Protein AF-A0A2V9BI63-F1 (afdb_monomer)

Foldseek 3Di:
DVVVQVVVLVVLCPPQVQLRDHPVCVPPFSLVPDQDCSLFDPPQLLQVQVVCVVVVHQAEEEAHDDADDSCVRRVRYDHHALQDDDLVLAQGKYKHASNCCVAAFVNVLQVVADWDQTSSRRMIIGGHHNDQDDAPDNRHHHDPVPTHHVVRDPDNVNVVSHCCNVVVVCVVVVVVVVVVVVVVVVVVVPDDDDDDDDD

Nearest PDB structures (foldse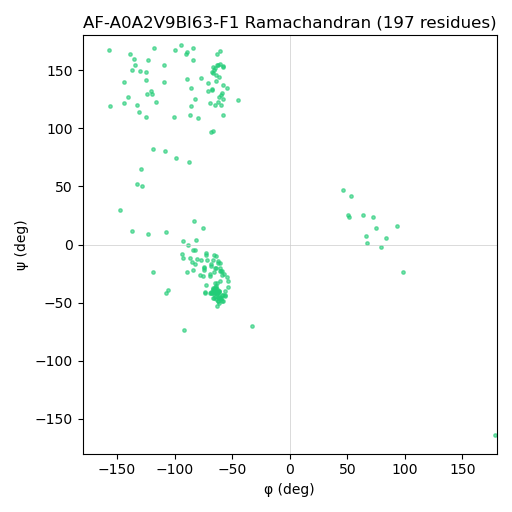ek):
  1kj8-assembly1_B  TM=4.307E-01  e=1.407E+00  Escherichia coli
  1kj8-assembly1_A  TM=4.259E-01  e=1.721E+00  Escherichia coli
  1kji-assembly1_B  TM=4.299E-01  e=1.609E+00  Escherichia coli

pLDDT: mean 86.19, std 13.15, range [43.53, 98.12]

Sequence (199 aa):
MLTLSCLFTAVRAYPYYFPYINAFSLGHPAYALVNDSNLDWNQSLPEVKRFADQHGLQRIGLDEYGFNDPTVIVPQSELWDCQRPTAADEGQWAVVSANMILDGHNCVWLMQYSHQPLAGGSMYAVHLPGHIPPAGSLGGPPLPSAFREFAGAPFDIRVFFLDLIRHPEKLPQAIEEMQAKFSSSNKAQSHPPSPSNSK

Solvent-accessible surface area (backbone atoms only — not comparable to full-atom values): 11245 Å² total; per-residue (Å²): 112,70,66,58,54,51,48,52,49,55,58,72,28,56,93,32,59,67,36,58,70,64,87,85,50,78,82,58,58,54,50,82,78,50,75,55,68,59,37,34,67,66,78,45,42,66,46,52,31,50,51,35,61,77,69,68,50,78,62,32,36,32,30,69,55,61,58,69,70,60,44,83,67,21,72,39,47,38,89,39,53,67,53,67,75,54,84,88,46,40,56,33,51,33,33,36,21,25,37,25,29,70,55,24,34,39,32,53,49,56,72,80,43,65,64,45,72,32,52,67,42,16,28,35,43,31,55,40,49,80,67,73,44,59,62,66,41,89,73,14,31,45,39,82,94,59,60,44,22,58,96,70,41,100,52,64,60,41,61,56,39,35,49,38,70,77,38,59,86,50,46,67,60,53,52,50,54,51,53,52,51,57,54,50,53,56,54,62,72,70,57,76,81,76,83,80,82,80,128

Mean predicted aligned error: 8.42 Å

Secondary structure (DSSP, 8-state):
-HHHHHHHHHHHH-S--TT---GGGTT--GGGT--STTS-SSTTHHHHHHHHHHTT-S-EEEE-SSSS-GGGT-TTEEE--TTS--GGGTT-EEEEEHHIIIIIS-GGGGGGS-EEEEGGGTEEEEE--SSPPPTTSTTSPPPGGG---GGG-SS-HHHHHHHHHH-GGGHHHHHHHHHHHHHHHHHHHTSPPPP----

Structure (mmCIF, N/CA/C/O backbone):
data_AF-A0A2V9BI63-F1
#
_entry.id   AF-A0A2V9BI63-F1
#
loop_
_atom_site.group_PDB
_atom_site.id
_atom_site.type_symbol
_atom_site.label_atom_id
_atom_site.label_alt_id
_atom_site.label_comp_id
_atom_site.label_asym_id
_atom_site.label_entity_id
_atom_site.label_seq_id
_atom_site.pdbx_PDB_ins_code
_atom_site.Cartn_x
_atom_site.Cartn_y
_atom_site.Cartn_z
_atom_site.occupancy
_atom_site.B_iso_or_equiv
_atom_site.auth_seq_id
_atom_site.auth_comp_id
_atom_site.auth_asym_id
_atom_site.auth_atom_id
_atom_site.pdbx_PDB_model_num
ATOM 1 N N . MET A 1 1 ? 29.354 -24.138 -10.035 1.00 62.47 1 MET A N 1
ATOM 2 C CA . MET A 1 1 ? 28.472 -23.819 -8.887 1.00 62.47 1 MET A CA 1
ATOM 3 C C . MET A 1 1 ? 27.951 -22.387 -8.941 1.00 62.47 1 MET A C 1
ATOM 5 O O . MET A 1 1 ? 26.747 -22.231 -8.830 1.00 62.47 1 MET A O 1
ATOM 9 N N . LEU A 1 2 ? 28.792 -21.377 -9.209 1.00 72.12 2 LEU A N 1
ATOM 10 C CA . LEU A 1 2 ? 28.355 -19.972 -9.301 1.00 72.12 2 LEU A CA 1
ATOM 11 C C . LEU A 1 2 ? 27.323 -19.705 -10.420 1.00 72.12 2 LEU A C 1
ATOM 13 O O . LEU A 1 2 ? 26.341 -19.002 -10.219 1.00 72.12 2 LEU A O 1
ATOM 17 N N . THR A 1 3 ? 27.498 -20.324 -11.590 1.00 74.25 3 THR A N 1
ATOM 18 C CA . THR A 1 3 ? 26.566 -20.191 -12.724 1.00 74.25 3 THR A CA 1
ATOM 19 C C . THR A 1 3 ? 25.181 -20.764 -12.420 1.00 74.25 3 THR A C 1
ATOM 21 O O . THR A 1 3 ? 24.180 -20.127 -12.733 1.00 74.25 3 THR A O 1
ATOM 24 N N . LEU A 1 4 ? 25.110 -21.922 -11.751 1.00 77.00 4 LEU A N 1
ATOM 25 C CA . LEU A 1 4 ? 23.840 -22.507 -11.312 1.00 77.00 4 LEU A CA 1
ATOM 26 C C . LEU A 1 4 ? 23.155 -21.650 -10.243 1.00 77.00 4 LEU A C 1
ATOM 28 O O . LEU A 1 4 ? 21.945 -21.467 -10.321 1.00 77.00 4 LEU A O 1
ATOM 32 N N . SER A 1 5 ? 23.897 -21.093 -9.281 1.00 73.44 5 SER A N 1
ATOM 33 C CA . SER A 1 5 ? 23.308 -20.201 -8.275 1.00 73.44 5 SER A CA 1
ATOM 34 C C . SER A 1 5 ? 22.793 -18.899 -8.887 1.00 73.44 5 SER A C 1
ATOM 36 O O . SER A 1 5 ? 21.715 -18.445 -8.513 1.00 73.44 5 SER A O 1
ATOM 38 N N . CYS A 1 6 ? 23.505 -18.322 -9.861 1.00 76.19 6 CYS A N 1
ATOM 39 C CA . CYS A 1 6 ? 23.038 -17.135 -10.579 1.00 76.19 6 CYS A CA 1
ATOM 40 C C . CYS A 1 6 ? 21.786 -17.439 -11.410 1.00 76.19 6 CYS A C 1
ATOM 42 O O . CYS A 1 6 ? 20.834 -16.665 -11.376 1.00 76.19 6 CYS A O 1
ATOM 44 N N . LEU A 1 7 ? 21.752 -18.583 -12.101 1.00 81.12 7 LEU A N 1
ATOM 45 C CA . LEU A 1 7 ? 20.594 -18.985 -12.898 1.00 81.12 7 LEU A CA 1
ATOM 46 C C . LEU A 1 7 ? 19.369 -19.255 -12.016 1.00 81.12 7 LEU A C 1
ATOM 48 O O . LEU A 1 7 ? 18.292 -18.743 -12.296 1.00 81.12 7 LEU A O 1
ATOM 52 N N . PHE A 1 8 ? 19.541 -19.999 -10.921 1.00 80.31 8 PHE A N 1
ATOM 53 C CA . PHE A 1 8 ? 18.476 -20.263 -9.951 1.00 80.31 8 PHE A CA 1
ATOM 54 C C . PHE A 1 8 ? 17.882 -18.965 -9.400 1.00 80.31 8 PHE A C 1
ATOM 56 O O . PHE A 1 8 ? 16.669 -18.794 -9.340 1.00 80.31 8 PHE A O 1
ATOM 63 N N . THR A 1 9 ? 18.753 -18.025 -9.058 1.00 75.38 9 THR A N 1
ATOM 64 C CA . THR A 1 9 ? 18.376 -16.703 -8.572 1.00 75.38 9 THR A CA 1
ATOM 65 C C . THR A 1 9 ? 17.590 -15.907 -9.615 1.00 75.38 9 THR A C 1
ATOM 67 O O . THR A 1 9 ? 16.522 -15.382 -9.309 1.00 75.38 9 THR A O 1
ATOM 70 N N . ALA A 1 10 ? 18.080 -15.855 -10.856 1.00 76.75 10 ALA A N 1
ATOM 71 C CA . ALA A 1 10 ? 17.425 -15.132 -11.941 1.00 76.75 10 ALA A CA 1
ATOM 72 C C . ALA A 1 10 ? 16.052 -15.723 -12.290 1.00 76.75 10 ALA A C 1
ATOM 74 O O . ALA A 1 10 ? 15.123 -14.972 -12.574 1.00 76.75 10 ALA A O 1
ATOM 75 N N . VAL A 1 11 ? 15.915 -17.052 -12.238 1.00 81.12 11 VAL A N 1
ATOM 76 C CA . VAL A 1 11 ? 14.634 -17.747 -12.432 1.00 81.12 11 VAL A CA 1
ATOM 77 C C . VAL A 1 11 ? 13.680 -17.459 -11.274 1.00 81.12 11 VAL A C 1
ATOM 79 O O . VAL A 1 11 ? 12.507 -17.200 -11.507 1.00 81.12 11 VAL A O 1
ATOM 82 N N . ARG A 1 12 ? 14.169 -17.454 -10.029 1.00 77.75 12 ARG A N 1
ATOM 83 C CA . ARG A 1 12 ? 13.338 -17.196 -8.843 1.00 77.75 12 ARG A CA 1
ATOM 84 C C . ARG A 1 12 ? 12.858 -15.744 -8.749 1.00 77.75 12 ARG A C 1
ATOM 86 O O . ARG A 1 12 ? 11.821 -15.496 -8.146 1.00 77.75 12 ARG A O 1
ATOM 93 N N . ALA A 1 13 ? 13.613 -14.808 -9.317 1.00 78.00 13 ALA A N 1
ATOM 94 C CA . ALA A 1 13 ? 13.239 -13.400 -9.409 1.00 78.00 13 ALA A CA 1
ATOM 95 C C . ALA A 1 13 ? 12.354 -13.091 -10.628 1.00 78.00 13 ALA A C 1
ATOM 97 O O . ALA A 1 13 ? 11.744 -12.033 -10.678 1.00 78.00 13 ALA A O 1
ATOM 98 N N . TYR A 1 14 ? 12.263 -13.990 -11.613 1.00 76.94 14 TYR A N 1
ATOM 99 C CA . TYR A 1 14 ? 11.402 -13.789 -12.773 1.00 76.94 14 TYR A CA 1
ATOM 100 C C . TYR A 1 14 ? 9.915 -13.913 -12.385 1.00 76.94 14 TYR A C 1
ATOM 102 O O . TYR A 1 14 ? 9.558 -14.843 -11.660 1.00 76.94 14 TYR A O 1
ATOM 110 N N . PRO A 1 15 ? 9.015 -13.056 -12.901 1.00 82.56 15 PRO A N 1
ATOM 111 C CA . PRO A 1 15 ? 9.263 -11.875 -13.739 1.00 82.56 15 PRO A CA 1
ATOM 112 C C . PRO A 1 15 ? 9.516 -10.575 -12.942 1.00 82.56 15 PRO A C 1
ATOM 114 O O . PRO A 1 15 ? 9.737 -9.526 -13.542 1.00 82.56 15 PRO A O 1
ATOM 117 N N . TYR A 1 16 ? 9.485 -10.621 -11.609 1.00 81.62 16 TYR A N 1
ATOM 118 C CA . TYR A 1 16 ? 9.527 -9.456 -10.718 1.00 81.62 16 TYR A CA 1
ATOM 119 C C . TYR A 1 16 ? 10.932 -9.187 -10.160 1.00 81.62 16 TYR A C 1
ATOM 121 O O . TYR A 1 16 ? 11.225 -9.432 -8.990 1.00 81.62 16 TYR A O 1
ATOM 129 N N . TYR A 1 17 ? 11.809 -8.651 -11.008 1.00 77.19 17 TYR A N 1
ATOM 130 C CA . TYR A 1 17 ? 13.187 -8.322 -10.622 1.00 77.19 17 TYR A CA 1
ATOM 131 C C . TYR A 1 17 ? 13.311 -7.071 -9.748 1.00 77.19 17 TYR A C 1
ATOM 133 O O . TYR A 1 17 ? 14.341 -6.892 -9.109 1.00 77.19 17 TYR A O 1
ATOM 141 N N . PHE A 1 18 ? 12.296 -6.204 -9.734 1.00 74.12 18 PHE A N 1
ATOM 142 C CA . PHE A 1 18 ? 12.356 -4.913 -9.048 1.00 74.12 18 PHE A CA 1
ATOM 143 C C . PHE A 1 18 ? 12.524 -5.059 -7.520 1.00 74.12 18 PHE A C 1
ATOM 145 O O . PHE A 1 18 ? 13.539 -4.590 -7.009 1.00 74.12 18 PHE A O 1
ATOM 152 N N . PRO A 1 19 ? 11.683 -5.835 -6.799 1.00 70.94 19 PRO A N 1
ATOM 153 C CA . PRO A 1 19 ? 11.875 -6.083 -5.367 1.00 70.94 19 PRO A CA 1
ATOM 154 C C . PRO A 1 19 ? 12.879 -7.214 -5.072 1.00 70.94 19 PRO A C 1
ATOM 156 O O . PRO A 1 19 ? 12.821 -7.838 -4.010 1.00 70.94 19 PRO A O 1
ATOM 159 N N . TYR A 1 20 ? 13.765 -7.569 -6.010 1.00 75.44 20 TYR A N 1
ATOM 160 C CA . TYR A 1 20 ? 14.652 -8.714 -5.824 1.00 75.44 20 TYR A CA 1
ATOM 161 C C . TYR A 1 20 ? 15.630 -8.481 -4.666 1.00 75.44 20 TYR A C 1
ATOM 163 O O . TYR A 1 20 ? 16.489 -7.601 -4.708 1.00 75.44 20 TYR A O 1
ATOM 171 N N . ILE A 1 21 ? 15.558 -9.361 -3.667 1.00 73.44 21 ILE A N 1
ATOM 172 C CA . ILE A 1 21 ? 16.555 -9.469 -2.606 1.00 73.44 21 ILE A CA 1
ATOM 173 C C . ILE A 1 21 ? 17.332 -10.765 -2.787 1.00 73.44 21 ILE A C 1
ATOM 175 O O . ILE A 1 21 ? 16.785 -11.814 -3.137 1.00 73.44 21 ILE A O 1
ATOM 179 N N . ASN A 1 22 ? 18.639 -10.685 -2.553 1.00 72.31 22 ASN A N 1
ATOM 180 C CA . ASN A 1 22 ? 19.541 -11.799 -2.774 1.00 72.31 22 ASN A CA 1
ATOM 181 C C . ASN A 1 22 ? 19.218 -13.047 -1.932 1.00 72.31 22 ASN A C 1
ATOM 183 O O . ASN A 1 22 ? 18.450 -13.016 -0.970 1.00 72.31 22 ASN A O 1
ATOM 187 N N . ALA A 1 23 ? 19.837 -14.173 -2.296 1.00 68.56 23 ALA A N 1
ATOM 188 C CA . ALA A 1 23 ? 19.636 -15.459 -1.628 1.00 68.56 23 ALA A CA 1
ATOM 189 C C . ALA A 1 23 ? 20.022 -15.467 -0.130 1.00 68.56 23 ALA A C 1
ATOM 191 O O . ALA A 1 23 ? 19.589 -16.358 0.597 1.00 68.56 23 ALA A O 1
ATOM 192 N N . PHE A 1 24 ? 20.784 -14.475 0.348 1.00 70.06 24 PHE A N 1
ATOM 193 C CA . PHE A 1 24 ? 21.097 -14.291 1.770 1.00 70.06 24 PHE A CA 1
ATOM 194 C C . PHE A 1 24 ? 19.979 -13.587 2.553 1.00 70.06 24 PHE A C 1
ATOM 196 O O . PHE A 1 24 ? 20.122 -13.381 3.752 1.00 70.06 24 PHE A O 1
ATOM 203 N N . SER A 1 25 ? 18.841 -13.286 1.919 1.00 70.38 25 SER A N 1
ATOM 204 C CA . SER A 1 25 ? 17.605 -12.881 2.606 1.00 70.38 25 SER A CA 1
ATOM 205 C C . SER A 1 25 ? 17.044 -13.954 3.542 1.00 70.38 25 SER A C 1
ATOM 207 O O . SER A 1 25 ? 16.162 -13.648 4.336 1.00 70.38 25 SER A O 1
ATOM 209 N N . LEU A 1 26 ? 17.508 -15.210 3.443 1.00 75.88 26 LEU A N 1
ATOM 210 C CA . LEU A 1 26 ? 17.079 -16.348 4.275 1.00 75.88 26 LEU A CA 1
ATOM 211 C C . LEU A 1 26 ? 15.549 -16.546 4.338 1.00 75.88 26 LEU A C 1
ATOM 213 O O . LEU A 1 26 ? 15.036 -17.164 5.265 1.00 75.88 26 LEU A O 1
ATOM 217 N N . GLY A 1 27 ? 14.817 -16.058 3.330 1.00 74.88 27 GLY A N 1
ATOM 218 C CA . GLY A 1 27 ? 13.357 -16.150 3.265 1.00 74.88 27 GLY A CA 1
ATOM 219 C C . GLY A 1 27 ? 12.603 -15.066 4.039 1.00 74.88 27 GLY A C 1
ATOM 220 O O . GLY A 1 27 ? 11.377 -15.126 4.086 1.00 74.88 27 GLY A O 1
ATOM 221 N N . HIS A 1 28 ? 13.291 -14.075 4.612 1.00 81.75 28 HIS A N 1
ATOM 222 C CA . HIS A 1 28 ? 12.629 -12.910 5.190 1.00 81.75 28 HIS A CA 1
ATOM 223 C C . HIS A 1 28 ? 11.901 -12.102 4.105 1.00 81.75 28 HIS A C 1
ATOM 225 O O . HIS A 1 28 ? 12.424 -11.956 2.994 1.00 81.75 28 HIS A O 1
ATOM 231 N N . PRO A 1 29 ? 10.705 -11.570 4.407 1.00 82.44 29 PRO A N 1
ATOM 232 C CA . PRO A 1 29 ? 9.978 -10.743 3.461 1.00 82.44 29 PRO A CA 1
ATOM 233 C C . PRO A 1 29 ? 10.734 -9.441 3.192 1.00 82.44 29 PRO A C 1
ATOM 235 O O . PRO A 1 29 ? 11.442 -8.920 4.056 1.00 82.44 29 PRO A O 1
ATOM 238 N N . ALA A 1 30 ? 10.565 -8.907 1.984 1.00 82.75 30 ALA A N 1
ATOM 239 C CA . ALA A 1 30 ? 11.395 -7.819 1.486 1.00 82.75 30 ALA A CA 1
ATOM 240 C C . ALA A 1 30 ? 11.299 -6.542 2.336 1.00 82.75 30 ALA A C 1
ATOM 242 O O . ALA A 1 30 ? 12.326 -5.956 2.682 1.00 82.75 30 ALA A O 1
ATOM 243 N N . TYR A 1 31 ? 10.083 -6.208 2.782 1.00 83.38 31 TYR A N 1
ATOM 244 C CA . TYR A 1 31 ? 9.810 -5.072 3.667 1.00 83.38 31 TYR A CA 1
ATOM 245 C C . TYR A 1 31 ? 10.533 -5.155 5.021 1.00 83.38 31 TYR A C 1
ATOM 247 O O . TYR A 1 31 ? 10.699 -4.138 5.681 1.00 83.38 31 TYR A O 1
ATOM 255 N N . ALA A 1 32 ? 10.936 -6.349 5.475 1.00 82.44 32 ALA A N 1
ATOM 256 C CA . ALA A 1 32 ? 11.638 -6.526 6.749 1.00 82.44 32 ALA A CA 1
ATOM 257 C C . ALA A 1 32 ? 13.159 -6.345 6.621 1.00 82.44 32 ALA A C 1
ATOM 259 O O . ALA A 1 32 ? 13.853 -6.281 7.635 1.00 82.44 32 ALA A O 1
ATOM 260 N N . LEU A 1 33 ? 13.682 -6.303 5.392 1.00 81.12 33 LEU A N 1
ATOM 261 C CA . LEU A 1 33 ? 15.115 -6.222 5.110 1.00 81.12 33 LEU A CA 1
ATOM 262 C C . LEU A 1 33 ? 15.525 -4.844 4.597 1.00 81.12 33 LEU A C 1
ATOM 264 O O . LEU A 1 33 ? 16.572 -4.330 4.982 1.00 81.12 33 LEU A O 1
ATOM 268 N N . VAL A 1 34 ? 14.711 -4.262 3.722 1.00 78.88 34 VAL A N 1
ATOM 269 C CA . VAL A 1 34 ? 14.933 -2.944 3.127 1.00 78.88 34 VAL A CA 1
ATOM 270 C C . VAL A 1 34 ? 13.611 -2.190 3.083 1.00 78.88 34 VAL A C 1
ATOM 272 O O . VAL A 1 34 ? 12.549 -2.771 3.285 1.00 78.88 34 VAL A O 1
ATOM 275 N N . ASN A 1 35 ? 13.678 -0.880 2.879 1.00 71.38 35 ASN A N 1
ATOM 276 C CA . ASN A 1 35 ? 12.501 -0.017 2.880 1.00 71.38 35 ASN A CA 1
ATOM 277 C C . ASN A 1 35 ? 12.658 1.164 1.915 1.00 71.38 35 ASN A C 1
ATOM 279 O O . ASN A 1 35 ? 12.169 2.262 2.156 1.00 71.38 35 ASN A O 1
ATOM 283 N N . ASP A 1 36 ? 13.424 0.949 0.848 1.00 72.38 36 ASP A N 1
ATOM 284 C CA . ASP A 1 36 ? 13.698 1.957 -0.169 1.00 72.38 36 ASP A CA 1
ATOM 285 C C . ASP A 1 36 ? 12.732 1.843 -1.355 1.00 72.38 36 ASP A C 1
ATOM 287 O O . ASP A 1 36 ? 11.957 0.892 -1.463 1.00 72.38 36 ASP A O 1
ATOM 291 N N . SER A 1 37 ? 12.780 2.821 -2.256 1.00 63.12 37 SER A N 1
ATOM 292 C CA . SER A 1 37 ? 11.879 2.906 -3.408 1.00 63.12 37 SER A CA 1
ATOM 293 C C . SER A 1 37 ? 12.015 1.758 -4.417 1.00 63.12 37 SER A C 1
ATOM 295 O O . SER A 1 37 ? 11.187 1.661 -5.315 1.00 63.12 37 SER A O 1
ATOM 297 N N . ASN A 1 38 ? 13.029 0.889 -4.321 1.00 69.56 38 ASN A N 1
ATOM 298 C CA . ASN A 1 38 ? 13.127 -0.292 -5.186 1.00 69.56 38 ASN A CA 1
ATOM 299 C C . ASN A 1 38 ? 12.182 -1.419 -4.750 1.00 69.56 38 ASN A C 1
ATOM 301 O O . ASN A 1 38 ? 11.981 -2.370 -5.503 1.00 69.56 38 ASN A O 1
ATOM 305 N N . LEU A 1 39 ? 11.610 -1.347 -3.545 1.00 75.38 39 LEU A N 1
ATOM 306 C CA . LEU A 1 39 ? 10.625 -2.333 -3.112 1.00 75.38 39 LEU A CA 1
ATOM 307 C C . LEU A 1 39 ? 9.285 -2.157 -3.806 1.00 75.38 39 LEU A C 1
ATOM 309 O O . LEU A 1 39 ? 8.687 -3.154 -4.202 1.00 75.38 39 LEU A O 1
ATOM 313 N N . ASP A 1 40 ? 8.829 -0.922 -3.972 1.00 72.56 40 ASP A N 1
ATOM 314 C CA . ASP A 1 40 ? 7.611 -0.626 -4.702 1.00 72.56 40 ASP A CA 1
ATOM 315 C C . ASP A 1 40 ? 7.633 0.809 -5.230 1.00 72.56 40 ASP A C 1
ATOM 317 O O . ASP A 1 40 ? 7.709 1.769 -4.468 1.00 72.56 40 ASP A O 1
ATOM 321 N N . TRP A 1 41 ? 7.571 0.941 -6.554 1.00 67.38 41 TRP A N 1
ATOM 322 C CA . TRP A 1 41 ? 7.389 2.220 -7.238 1.00 67.38 41 TRP A CA 1
ATOM 323 C C . TRP A 1 41 ? 6.309 2.078 -8.310 1.00 67.38 41 TRP A C 1
ATOM 325 O O . TRP A 1 41 ? 6.528 2.351 -9.491 1.00 67.38 41 TRP A O 1
ATOM 335 N N . ASN A 1 42 ? 5.148 1.560 -7.905 1.00 64.50 42 ASN A N 1
ATOM 336 C CA . ASN A 1 42 ? 3.912 1.493 -8.696 1.00 64.50 42 ASN A CA 1
ATOM 337 C C . ASN A 1 42 ? 3.972 0.560 -9.919 1.00 64.50 42 ASN A C 1
ATOM 339 O O . ASN A 1 42 ? 2.984 0.377 -10.634 1.00 64.50 42 ASN A O 1
ATOM 343 N N . GLN A 1 43 ? 5.105 -0.111 -10.146 1.00 71.38 43 GLN A N 1
ATOM 344 C CA . GLN A 1 43 ? 5.259 -1.109 -11.211 1.00 71.38 43 GLN A CA 1
ATOM 345 C C . GLN A 1 43 ? 4.400 -2.358 -10.981 1.00 71.38 43 GLN A C 1
ATOM 347 O O . GLN A 1 43 ? 4.202 -3.158 -11.896 1.00 71.38 43 GLN A O 1
ATOM 352 N N . SER A 1 44 ? 3.867 -2.507 -9.773 1.00 86.00 44 SER A N 1
ATOM 353 C CA . SER A 1 44 ? 3.127 -3.681 -9.329 1.00 86.00 44 SER A CA 1
ATOM 354 C C . SER A 1 44 ? 1.614 -3.562 -9.509 1.00 86.00 44 SER A C 1
ATOM 356 O O . SER A 1 44 ? 0.911 -4.568 -9.401 1.00 86.00 44 SER A O 1
ATOM 358 N N . LEU A 1 45 ? 1.100 -2.383 -9.886 1.00 92.81 45 LEU A N 1
ATOM 359 C CA . LEU A 1 45 ? -0.328 -2.164 -10.145 1.00 92.81 45 LEU A CA 1
ATOM 360 C C . LEU A 1 45 ? -0.957 -3.140 -11.163 1.00 92.81 45 LEU A C 1
ATOM 362 O O . LEU A 1 45 ? -2.089 -3.570 -10.937 1.00 92.81 45 LEU A O 1
ATOM 366 N N . PRO A 1 46 ? -0.283 -3.580 -12.246 1.00 94.19 46 PRO A N 1
ATOM 367 C CA . PRO A 1 46 ? -0.843 -4.605 -13.128 1.00 94.19 46 PRO A CA 1
ATOM 368 C C . PRO A 1 46 ? -1.127 -5.945 -12.426 1.00 94.19 46 PRO A C 1
ATOM 370 O O . PRO A 1 46 ? -2.081 -6.636 -12.789 1.00 94.19 46 PRO A O 1
ATOM 373 N N . GLU A 1 47 ? -0.338 -6.316 -11.411 1.00 94.56 47 GLU A N 1
ATOM 374 C CA . GLU A 1 47 ? -0.604 -7.508 -10.592 1.00 94.56 47 GLU A CA 1
ATOM 375 C C . GLU A 1 47 ? -1.784 -7.295 -9.648 1.00 94.56 47 GLU A C 1
ATOM 377 O O . GLU A 1 47 ? -2.579 -8.212 -9.451 1.00 94.56 47 GLU A O 1
ATOM 382 N N . VAL A 1 48 ? -1.956 -6.076 -9.131 1.00 96.44 48 VAL A N 1
ATOM 383 C CA . VAL A 1 48 ? -3.150 -5.693 -8.362 1.00 96.44 48 VAL A CA 1
ATOM 384 C C . VAL A 1 48 ? -4.403 -5.804 -9.222 1.00 96.44 48 VAL A C 1
ATOM 386 O O . VAL A 1 48 ? -5.388 -6.408 -8.800 1.00 96.44 48 VAL A O 1
ATOM 389 N N . LYS A 1 49 ? -4.356 -5.299 -10.461 1.00 97.12 49 LYS A N 1
ATOM 390 C CA . LYS A 1 49 ? -5.460 -5.434 -11.416 1.00 97.12 49 LYS A CA 1
ATOM 391 C C . LYS A 1 49 ? -5.798 -6.904 -11.660 1.00 97.12 49 LYS A C 1
ATOM 393 O O . LYS A 1 49 ? -6.958 -7.296 -11.572 1.00 97.12 49 LYS A O 1
ATOM 398 N N . ARG A 1 50 ? -4.782 -7.729 -11.938 1.00 97.00 50 ARG A N 1
ATOM 399 C CA . ARG A 1 50 ? -4.964 -9.169 -12.163 1.00 97.00 50 ARG A CA 1
ATOM 400 C C . ARG A 1 50 ? -5.588 -9.847 -10.949 1.00 97.00 50 ARG A C 1
ATOM 402 O O . ARG A 1 50 ? -6.501 -10.648 -11.119 1.00 97.00 50 ARG A O 1
ATOM 409 N N . PHE A 1 51 ? -5.118 -9.514 -9.749 1.00 97.50 51 PHE A N 1
ATOM 410 C CA . PHE A 1 51 ? -5.672 -10.024 -8.502 1.00 97.50 51 PHE A CA 1
ATOM 411 C C . PHE A 1 51 ? -7.156 -9.659 -8.363 1.00 97.50 51 PHE A C 1
ATOM 413 O O . PHE A 1 51 ? -7.975 -10.547 -8.118 1.00 97.50 51 PHE A O 1
ATOM 420 N N . ALA A 1 52 ? -7.509 -8.389 -8.581 1.00 97.81 52 ALA A N 1
ATOM 421 C CA . ALA A 1 52 ? -8.887 -7.913 -8.506 1.00 97.81 52 ALA A CA 1
ATOM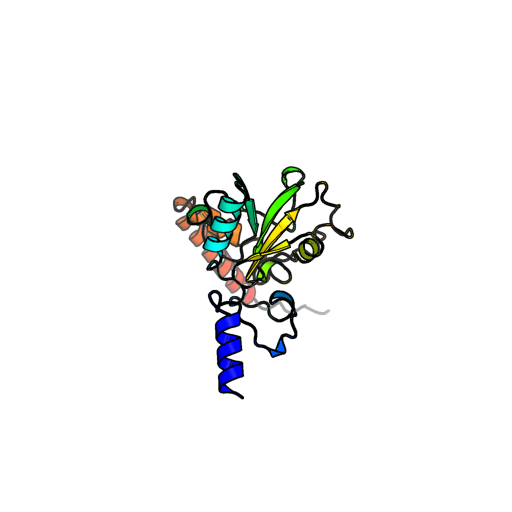 422 C C . ALA A 1 52 ? -9.798 -8.611 -9.528 1.00 97.81 52 ALA A C 1
ATOM 424 O O . ALA A 1 52 ? -10.868 -9.095 -9.160 1.00 97.81 52 ALA A O 1
ATOM 425 N N . ASP A 1 53 ? -9.350 -8.736 -10.780 1.00 98.00 53 ASP A N 1
ATOM 426 C CA . ASP A 1 53 ? -10.097 -9.415 -11.844 1.00 98.00 53 ASP A CA 1
ATOM 427 C C . ASP A 1 53 ? -10.319 -10.906 -11.518 1.00 98.00 53 ASP A C 1
ATOM 429 O O . ASP A 1 53 ? -11.428 -11.419 -11.665 1.00 98.00 53 ASP A O 1
ATOM 433 N N . GLN A 1 54 ? -9.282 -11.607 -11.041 1.00 97.38 54 GLN A N 1
ATOM 434 C CA . GLN A 1 54 ? -9.344 -13.035 -10.699 1.00 97.38 54 GLN A CA 1
ATOM 435 C C . GLN A 1 54 ? -10.289 -13.333 -9.533 1.00 97.38 54 GLN A C 1
ATOM 437 O O . GLN A 1 54 ? -10.917 -14.390 -9.511 1.00 97.38 54 GLN A O 1
ATOM 442 N N . HIS A 1 55 ? -10.401 -12.406 -8.583 1.00 96.69 55 HIS A N 1
ATOM 443 C CA . HIS A 1 55 ? -11.295 -12.525 -7.433 1.00 96.69 55 HIS A CA 1
ATOM 444 C C . HIS A 1 55 ? -12.674 -11.891 -7.684 1.00 96.69 55 HIS A C 1
ATOM 446 O O . HIS A 1 55 ? -13.512 -11.883 -6.785 1.00 96.69 55 HIS A O 1
ATOM 452 N N . GLY A 1 56 ? -12.932 -11.367 -8.891 1.00 97.31 56 GLY A N 1
ATOM 453 C CA . GLY A 1 56 ? -14.205 -10.736 -9.247 1.00 97.31 56 GLY A CA 1
ATOM 454 C C . GLY A 1 56 ? -14.518 -9.471 -8.440 1.00 97.31 56 GLY A C 1
ATOM 455 O O . GLY A 1 56 ? -15.691 -9.134 -8.257 1.00 97.31 56 GLY A O 1
ATOM 456 N N . LEU A 1 57 ? -13.490 -8.783 -7.934 1.00 96.94 57 LEU A N 1
ATOM 457 C CA . LEU A 1 57 ? -13.651 -7.627 -7.058 1.00 96.94 57 LEU A CA 1
ATOM 458 C C . LEU A 1 57 ? -14.190 -6.430 -7.842 1.00 96.94 57 LEU A C 1
ATOM 460 O O . LEU A 1 57 ? -13.669 -6.076 -8.898 1.00 96.94 57 LEU A O 1
ATOM 464 N N . GLN A 1 58 ? -15.221 -5.790 -7.292 1.00 96.06 58 GLN A N 1
ATOM 465 C CA . GLN A 1 58 ? -15.764 -4.530 -7.815 1.00 96.06 58 GLN A CA 1
ATOM 466 C C . GLN A 1 58 ? -15.076 -3.307 -7.202 1.00 96.06 58 GLN A C 1
ATOM 468 O O . GLN A 1 58 ? -15.070 -2.236 -7.799 1.00 96.06 58 GLN A O 1
ATOM 473 N N . ARG A 1 59 ? -14.497 -3.487 -6.013 1.00 96.56 59 ARG A N 1
ATOM 474 C CA . ARG A 1 59 ? -13.794 -2.476 -5.230 1.00 96.56 59 ARG A CA 1
ATOM 475 C C . ARG A 1 59 ? -12.623 -3.146 -4.522 1.00 96.56 59 ARG A C 1
ATOM 477 O O . ARG A 1 59 ? -12.775 -4.262 -4.022 1.00 96.56 59 ARG A O 1
ATOM 484 N N . ILE A 1 60 ? -11.480 -2.474 -4.472 1.00 97.69 60 ILE A N 1
ATOM 485 C CA . ILE A 1 60 ? -10.323 -2.899 -3.684 1.00 97.69 60 ILE A CA 1
ATOM 486 C C . ILE A 1 60 ? -9.664 -1.675 -3.050 1.00 97.69 60 ILE A C 1
ATOM 488 O O . ILE A 1 60 ? -9.366 -0.701 -3.742 1.00 97.69 60 ILE A O 1
ATOM 492 N N . GLY A 1 61 ? -9.459 -1.707 -1.733 1.00 98.00 61 GLY A N 1
ATOM 493 C CA . GLY A 1 61 ? -8.695 -0.659 -1.057 1.00 98.00 61 GLY A CA 1
ATOM 494 C C . GLY A 1 61 ? -7.238 -0.729 -1.499 1.00 98.00 61 GLY A C 1
ATOM 495 O O . GLY A 1 61 ? -6.670 -1.818 -1.558 1.00 98.00 61 GLY A O 1
ATOM 496 N N . LEU A 1 62 ? -6.631 0.401 -1.838 1.00 97.19 62 LEU A N 1
ATOM 497 C CA . LEU A 1 62 ? -5.257 0.461 -2.309 1.00 97.19 62 LEU A CA 1
ATOM 498 C C . LEU A 1 62 ? -4.473 1.528 -1.548 1.00 97.19 62 LEU A C 1
ATOM 500 O O . LEU A 1 62 ? -4.728 2.724 -1.680 1.00 97.19 62 LEU A O 1
ATOM 504 N N . ASP A 1 63 ? -3.492 1.067 -0.782 1.00 95.44 63 ASP A N 1
ATOM 505 C CA . ASP A 1 63 ? -2.536 1.895 -0.057 1.00 95.44 63 ASP A CA 1
ATOM 506 C C . ASP A 1 63 ? -1.162 1.770 -0.741 1.00 95.44 63 ASP A C 1
ATOM 508 O O . ASP A 1 63 ? -0.309 0.949 -0.387 1.00 95.44 63 ASP A O 1
ATOM 512 N N . GLU A 1 64 ? -1.022 2.538 -1.825 1.00 92.75 64 GLU A N 1
ATOM 513 C CA . GLU A 1 64 ? 0.108 2.514 -2.758 1.00 92.75 64 GLU A CA 1
ATOM 514 C C . GLU A 1 64 ? 1.229 3.479 -2.336 1.00 92.75 64 GLU A C 1
ATOM 516 O O . GLU A 1 64 ? 0.971 4.607 -1.906 1.00 92.75 64 GLU A O 1
ATOM 521 N N . TYR A 1 65 ? 2.484 3.066 -2.533 1.00 89.44 65 TYR A N 1
ATOM 522 C CA . TYR A 1 65 ? 3.686 3.891 -2.411 1.00 89.44 65 TYR A CA 1
ATOM 523 C C . TYR A 1 65 ? 4.036 4.616 -3.713 1.00 89.44 65 TYR A C 1
ATOM 525 O O . TYR A 1 65 ? 5.053 4.364 -4.355 1.00 89.44 65 TYR A O 1
ATOM 533 N N . GLY A 1 66 ? 3.212 5.608 -4.054 1.00 87.50 66 GLY A N 1
ATOM 534 C CA . GLY A 1 66 ? 3.563 6.613 -5.048 1.00 87.50 66 GLY A CA 1
ATOM 535 C C . GLY A 1 66 ? 2.460 7.634 -5.306 1.00 87.50 66 GLY A C 1
ATOM 536 O O . GLY A 1 66 ? 1.566 7.818 -4.485 1.00 87.50 66 GLY A O 1
ATOM 537 N N . PHE A 1 67 ? 2.585 8.366 -6.417 1.00 88.75 67 PHE A N 1
ATOM 538 C CA . PHE A 1 67 ? 1.865 9.632 -6.627 1.00 88.75 67 PHE A CA 1
ATOM 539 C C . PHE A 1 67 ? 0.984 9.669 -7.882 1.00 88.75 67 PHE A C 1
ATOM 541 O O . PHE A 1 67 ? 0.521 10.744 -8.243 1.00 88.75 67 PHE A O 1
ATOM 548 N N . ASN A 1 68 ? 0.777 8.550 -8.583 1.00 88.19 68 ASN A N 1
ATOM 549 C CA . ASN A 1 68 ? -0.150 8.506 -9.724 1.00 88.19 68 ASN A CA 1
ATOM 550 C C . ASN A 1 68 ? -1.598 8.286 -9.283 1.00 88.19 68 ASN A C 1
ATOM 552 O O . ASN A 1 68 ? -1.860 7.901 -8.151 1.00 88.19 68 ASN A O 1
ATOM 556 N N . ASP A 1 69 ? -2.539 8.458 -10.215 1.00 92.94 69 ASP A N 1
ATOM 557 C CA . ASP A 1 69 ? -3.890 7.925 -10.043 1.00 92.94 69 ASP A CA 1
ATOM 558 C C . ASP A 1 69 ? -3.889 6.422 -10.384 1.00 92.94 69 ASP A C 1
ATOM 560 O O . ASP A 1 69 ? -3.737 6.066 -11.560 1.00 92.94 69 ASP A O 1
ATOM 564 N N . PRO A 1 70 ? -4.030 5.519 -9.394 1.00 93.50 70 PRO A N 1
ATOM 565 C CA . PRO A 1 70 ? -3.971 4.083 -9.642 1.00 93.50 70 PRO A CA 1
ATOM 566 C C . PRO A 1 70 ? -5.165 3.580 -10.456 1.00 93.50 70 PRO A C 1
ATOM 568 O O . PRO A 1 70 ? -5.066 2.526 -11.087 1.00 93.50 70 PRO A O 1
ATOM 571 N N . THR A 1 71 ? -6.268 4.338 -10.521 1.00 95.62 71 THR A N 1
ATOM 572 C CA . THR A 1 71 ? -7.477 3.946 -11.264 1.00 95.62 71 THR A CA 1
ATOM 573 C C . THR A 1 71 ? -7.246 3.831 -12.769 1.00 95.62 71 THR A C 1
ATOM 575 O O . THR A 1 71 ? -7.968 3.106 -13.452 1.00 95.62 71 THR A O 1
ATOM 578 N N . VAL A 1 72 ? -6.185 4.463 -13.285 1.00 94.38 72 VAL A N 1
ATOM 579 C CA . VAL A 1 72 ? -5.753 4.332 -14.684 1.00 94.38 72 VAL A CA 1
ATOM 580 C C . VAL A 1 72 ? -5.341 2.891 -15.015 1.00 94.38 72 VAL A C 1
ATOM 582 O O . VAL A 1 72 ? -5.555 2.434 -16.137 1.00 94.38 72 VAL A O 1
ATOM 585 N N . ILE A 1 73 ? -4.767 2.161 -14.051 1.00 94.88 73 ILE A N 1
ATOM 586 C CA . ILE A 1 73 ? -4.301 0.773 -14.225 1.00 94.88 73 ILE A CA 1
ATOM 587 C C . ILE A 1 73 ? -5.246 -0.220 -13.539 1.00 94.88 73 ILE A C 1
ATOM 589 O O . ILE A 1 73 ? -5.524 -1.288 -14.088 1.00 94.88 73 ILE A O 1
ATOM 593 N N . VAL A 1 74 ? -5.755 0.133 -12.358 1.00 96.69 74 VAL A N 1
ATOM 594 C CA . VAL A 1 74 ? -6.660 -0.671 -11.529 1.00 96.69 74 VAL A CA 1
ATOM 595 C C . VAL A 1 74 ? -7.983 0.088 -11.362 1.00 96.69 74 VAL A C 1
ATOM 597 O O . VAL A 1 74 ? -8.180 0.742 -10.338 1.00 96.69 74 VAL A O 1
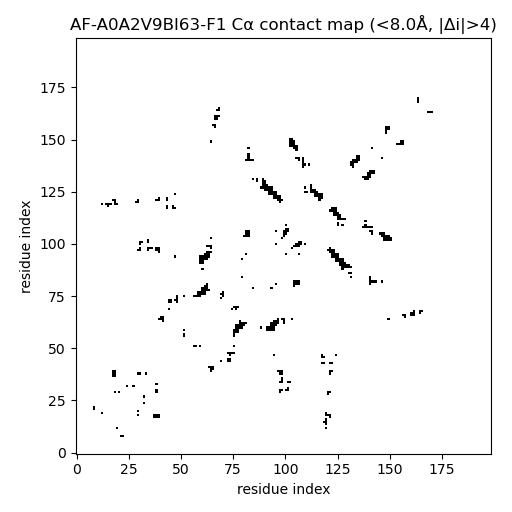ATOM 600 N N . PRO A 1 75 ? -8.916 0.032 -12.329 1.00 96.62 75 PRO A N 1
ATOM 601 C CA . PRO A 1 75 ? -10.159 0.809 -12.271 1.00 96.62 75 PRO A CA 1
ATOM 602 C C . PRO A 1 75 ? -11.015 0.566 -11.020 1.00 96.62 75 PRO A C 1
ATOM 604 O O . PRO A 1 75 ? -11.780 1.438 -10.628 1.00 96.62 75 PRO A O 1
ATOM 607 N N . GLN A 1 76 ? -10.884 -0.606 -10.394 1.00 96.44 76 GLN A N 1
ATOM 608 C CA . GLN A 1 76 ? -11.597 -0.987 -9.170 1.00 96.44 76 GLN A CA 1
ATOM 609 C C . GLN A 1 76 ? -10.945 -0.447 -7.885 1.00 96.44 76 GLN A C 1
ATOM 611 O O . GLN A 1 76 ? -11.452 -0.697 -6.792 1.00 96.44 76 GLN A O 1
ATOM 616 N N . SER A 1 77 ? -9.782 0.200 -7.990 1.00 97.00 77 SER A N 1
ATOM 617 C CA . SER A 1 77 ? -9.038 0.671 -6.824 1.00 97.00 77 SER A CA 1
ATOM 618 C C . SER A 1 77 ? -9.642 1.935 -6.233 1.00 97.00 77 SER A C 1
ATOM 620 O O . SER A 1 77 ? -10.072 2.846 -6.941 1.00 97.00 77 SER A O 1
ATOM 622 N N . GLU A 1 78 ? -9.605 2.009 -4.911 1.00 95.88 78 GLU A N 1
ATOM 623 C CA . GLU A 1 78 ? -9.874 3.228 -4.166 1.00 95.88 78 GLU A CA 1
ATOM 624 C C . GLU A 1 78 ? -8.701 3.533 -3.249 1.00 95.88 78 GLU A C 1
ATOM 626 O O . GLU A 1 78 ? -8.124 2.619 -2.660 1.00 95.88 78 GLU A O 1
ATOM 631 N N . LEU A 1 79 ? -8.361 4.819 -3.116 1.00 94.88 79 LEU A N 1
ATOM 632 C CA . LEU A 1 79 ? -7.334 5.234 -2.171 1.00 94.88 79 LEU A CA 1
ATOM 633 C C . LEU A 1 79 ? -7.741 4.776 -0.770 1.00 94.88 79 LEU A C 1
ATOM 635 O O . LE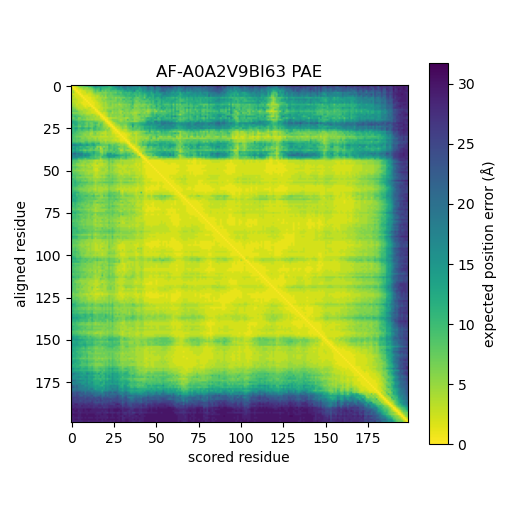U A 1 79 ? -8.828 5.101 -0.291 1.00 94.88 79 LEU A O 1
ATOM 639 N N . TRP A 1 80 ? -6.849 4.035 -0.131 1.00 96.69 80 TRP A N 1
ATOM 640 C CA . TRP A 1 80 ? -7.049 3.495 1.199 1.00 96.69 80 TRP A CA 1
ATOM 641 C C . TRP A 1 80 ? -5.842 3.817 2.077 1.00 96.69 80 TRP A C 1
ATOM 643 O O . TRP A 1 80 ? -4.718 3.945 1.594 1.00 96.69 80 TRP A O 1
ATOM 653 N N . ASP A 1 81 ? -6.097 3.974 3.371 1.00 96.19 81 ASP A N 1
ATOM 654 C CA . ASP A 1 81 ? -5.089 4.280 4.380 1.00 96.19 81 ASP A CA 1
ATOM 655 C C . ASP A 1 81 ? -5.173 3.222 5.478 1.00 96.19 81 ASP A C 1
ATOM 657 O O . ASP A 1 81 ? -6.124 3.188 6.267 1.00 96.19 81 ASP A O 1
ATOM 661 N N . CYS A 1 82 ? -4.160 2.359 5.541 1.00 97.00 82 CYS A N 1
ATOM 662 C CA . CYS A 1 82 ? -4.108 1.269 6.507 1.00 97.00 82 CYS A CA 1
ATOM 663 C C . CYS A 1 82 ? -4.070 1.749 7.971 1.00 97.00 82 CYS A C 1
ATOM 665 O O . CYS A 1 82 ? -4.282 0.951 8.887 1.00 97.00 82 CYS A O 1
ATOM 667 N N . GLN A 1 83 ? -3.759 3.025 8.218 1.00 97.25 83 GLN A N 1
ATOM 668 C CA . GLN A 1 83 ? -3.711 3.627 9.553 1.00 97.25 83 GLN A CA 1
ATOM 669 C C . GLN A 1 83 ? -5.081 4.085 10.022 1.00 97.25 83 GLN A C 1
ATOM 671 O O . GLN A 1 83 ? -5.306 4.252 11.222 1.00 97.25 83 GLN A O 1
ATOM 676 N N . ARG A 1 84 ? -5.995 4.302 9.074 1.00 96.94 84 ARG A N 1
ATOM 677 C CA . ARG A 1 84 ? -7.325 4.859 9.306 1.00 96.94 84 ARG A CA 1
ATOM 678 C C . ARG A 1 84 ? -8.421 3.976 8.686 1.00 96.94 84 ARG A C 1
ATOM 680 O O . ARG A 1 84 ? -9.284 4.510 7.988 1.00 96.94 84 ARG A O 1
ATOM 687 N N . PRO A 1 85 ? -8.433 2.650 8.942 1.00 96.69 85 PRO A N 1
ATOM 688 C CA . PRO A 1 85 ? -9.497 1.800 8.437 1.00 96.69 85 PRO A CA 1
ATOM 689 C C . PRO A 1 85 ? -10.839 2.186 9.065 1.00 96.69 85 PRO A C 1
ATOM 691 O O . PRO A 1 85 ? -10.918 2.664 10.201 1.00 96.69 85 PRO A O 1
ATOM 694 N N . THR A 1 86 ? -11.910 1.940 8.326 1.00 96.19 86 THR A N 1
ATOM 695 C CA . THR A 1 86 ? -13.289 2.197 8.741 1.00 96.19 86 THR A CA 1
ATOM 696 C C . THR A 1 86 ? -14.089 0.898 8.788 1.00 96.19 86 THR A C 1
ATOM 698 O O . THR A 1 86 ? -13.673 -0.129 8.257 1.00 96.19 86 THR A O 1
ATOM 701 N N . ALA A 1 87 ? -15.292 0.942 9.368 1.00 94.94 87 ALA A N 1
ATOM 702 C CA . ALA A 1 87 ? -16.205 -0.203 9.349 1.00 94.94 87 ALA A CA 1
ATOM 703 C C . ALA A 1 87 ? -16.579 -0.657 7.919 1.00 94.94 87 ALA A C 1
ATOM 705 O O . ALA A 1 87 ? -16.946 -1.807 7.716 1.00 94.94 87 ALA A O 1
ATOM 706 N N . ALA A 1 88 ? -16.461 0.221 6.913 1.00 95.56 88 ALA A N 1
ATOM 707 C CA . ALA A 1 88 ? -16.710 -0.134 5.514 1.00 95.56 88 ALA A CA 1
ATOM 708 C C . ALA A 1 88 ? -15.616 -1.035 4.908 1.00 95.56 88 ALA A C 1
ATOM 710 O O . ALA A 1 88 ? -15.821 -1.598 3.833 1.00 95.56 88 ALA A O 1
ATOM 711 N N . ASP A 1 89 ? -14.472 -1.170 5.583 1.00 96.69 89 ASP A N 1
ATOM 712 C CA . ASP A 1 89 ? -13.349 -1.992 5.133 1.00 96.69 89 ASP A CA 1
ATOM 713 C C . ASP A 1 89 ? -13.412 -3.420 5.707 1.00 96.69 89 ASP A C 1
ATOM 715 O O . ASP A 1 89 ? -12.693 -4.310 5.255 1.00 96.69 89 ASP A O 1
ATOM 719 N N . GLU A 1 90 ? -14.284 -3.674 6.687 1.00 96.56 90 GLU A N 1
ATOM 720 C CA . GLU A 1 90 ? -14.419 -4.985 7.325 1.00 96.56 90 GLU A CA 1
ATOM 721 C C . GLU A 1 90 ? -14.800 -6.071 6.301 1.00 96.56 90 GLU A C 1
ATOM 723 O O . GLU A 1 90 ? -15.732 -5.933 5.502 1.00 96.56 90 GLU A O 1
ATOM 728 N N . GLY A 1 91 ? -14.038 -7.168 6.300 1.00 96.06 91 GLY A N 1
ATOM 729 C CA . GLY A 1 91 ? -14.200 -8.271 5.350 1.00 96.06 91 GLY A CA 1
ATOM 730 C C . GLY A 1 91 ? -13.886 -7.928 3.888 1.00 96.06 91 GLY A C 1
ATOM 731 O O . GLY A 1 91 ? -14.164 -8.748 3.015 1.00 96.06 91 GLY A O 1
ATOM 732 N N . GLN A 1 92 ? -13.354 -6.737 3.594 1.00 97.00 92 GLN A N 1
ATOM 733 C CA . GLN A 1 92 ? -12.960 -6.348 2.241 1.00 97.00 92 GLN A CA 1
ATOM 734 C C . GLN A 1 92 ? -11.505 -6.725 1.948 1.00 97.00 92 GLN A C 1
ATOM 736 O O . GLN A 1 92 ? -10.698 -6.994 2.841 1.00 97.00 92 GLN A O 1
ATOM 741 N N . TRP A 1 93 ? -11.154 -6.720 0.664 1.00 97.94 93 TRP A N 1
ATOM 742 C CA . TRP A 1 93 ? -9.764 -6.809 0.237 1.00 97.94 93 TRP A CA 1
ATOM 743 C C . TRP A 1 93 ? -9.118 -5.429 0.220 1.00 97.94 93 TRP A C 1
ATOM 745 O O . TRP A 1 93 ? -9.665 -4.478 -0.346 1.00 97.94 93 TRP A O 1
ATOM 755 N N . ALA A 1 94 ? -7.912 -5.363 0.772 1.00 98.06 94 ALA A N 1
ATOM 756 C CA . ALA A 1 94 ? -7.020 -4.229 0.628 1.00 98.06 94 ALA A CA 1
ATOM 757 C C . ALA A 1 94 ? -5.666 -4.689 0.085 1.00 98.06 94 ALA A C 1
ATOM 759 O O . ALA A 1 94 ? -5.223 -5.807 0.349 1.00 98.06 94 ALA A O 1
ATOM 760 N N . VAL A 1 95 ? -5.001 -3.829 -0.675 1.00 97.62 95 VAL A N 1
ATOM 761 C CA . VAL A 1 95 ? -3.645 -4.045 -1.167 1.00 97.62 95 VAL A CA 1
ATOM 762 C C . VAL A 1 95 ? -2.751 -2.937 -0.648 1.00 97.62 95 VAL A C 1
ATOM 764 O O . VAL A 1 95 ? -3.065 -1.759 -0.782 1.00 97.62 95 VAL A O 1
ATOM 767 N N . VAL A 1 96 ? -1.630 -3.337 -0.061 1.00 96.00 96 VAL A N 1
ATOM 768 C CA . VAL A 1 96 ? -0.633 -2.447 0.538 1.00 96.00 96 VAL A CA 1
ATOM 769 C C . VAL A 1 96 ? 0.708 -2.637 -0.150 1.00 96.00 96 VAL A C 1
ATOM 771 O O . VAL A 1 96 ? 1.179 -3.768 -0.307 1.00 96.00 96 VAL A O 1
ATOM 774 N N . SER A 1 97 ? 1.340 -1.528 -0.518 1.00 94.56 97 SER A N 1
ATOM 775 C CA . SER A 1 97 ? 2.742 -1.503 -0.934 1.00 94.56 97 SER A CA 1
ATOM 776 C C . SER A 1 97 ? 3.668 -1.968 0.185 1.00 94.56 97 SER A C 1
ATOM 778 O O . SER A 1 97 ? 3.457 -1.647 1.356 1.00 94.56 97 SER A O 1
ATOM 780 N N . ALA A 1 98 ? 4.747 -2.668 -0.161 1.00 93.00 98 ALA A N 1
ATOM 781 C CA . ALA A 1 98 ? 5.740 -3.153 0.797 1.00 93.00 98 ALA A CA 1
ATOM 782 C C . ALA A 1 98 ? 6.330 -2.012 1.644 1.00 93.00 98 ALA A C 1
ATOM 784 O O . ALA A 1 98 ? 6.470 -2.156 2.859 1.00 93.00 98 ALA A O 1
ATOM 785 N N . ASN A 1 99 ? 6.586 -0.852 1.030 1.00 91.12 99 ASN A N 1
ATOM 786 C CA . ASN A 1 99 ? 7.077 0.343 1.722 1.00 91.12 99 ASN A CA 1
ATOM 787 C C . ASN A 1 99 ? 6.078 0.931 2.727 1.00 91.12 99 ASN A C 1
ATOM 789 O O . ASN A 1 99 ? 6.483 1.587 3.685 1.00 91.12 99 ASN A O 1
ATOM 793 N N . MET A 1 100 ? 4.775 0.678 2.575 1.00 92.75 100 MET A N 1
ATOM 794 C CA . MET A 1 100 ? 3.774 1.147 3.541 1.00 92.75 100 MET A CA 1
ATOM 795 C C . MET A 1 100 ? 3.782 0.335 4.838 1.00 92.75 100 MET A C 1
ATOM 797 O O . MET A 1 100 ? 3.382 0.845 5.884 1.00 92.75 100 MET A O 1
ATOM 801 N N . ILE A 1 101 ? 4.296 -0.900 4.805 1.00 93.56 101 ILE A N 1
ATOM 802 C CA . ILE A 1 101 ? 4.253 -1.831 5.940 1.00 93.56 101 ILE A CA 1
ATOM 803 C C . ILE A 1 101 ? 5.065 -1.314 7.130 1.00 93.56 101 ILE A C 1
ATOM 805 O O . ILE A 1 101 ? 4.564 -1.327 8.253 1.00 93.56 101 ILE A O 1
ATOM 809 N N . LEU A 1 102 ? 6.296 -0.846 6.903 1.00 90.31 102 LEU A N 1
ATOM 810 C CA . LEU A 1 102 ? 7.169 -0.344 7.974 1.00 90.31 102 LEU A CA 1
ATOM 811 C 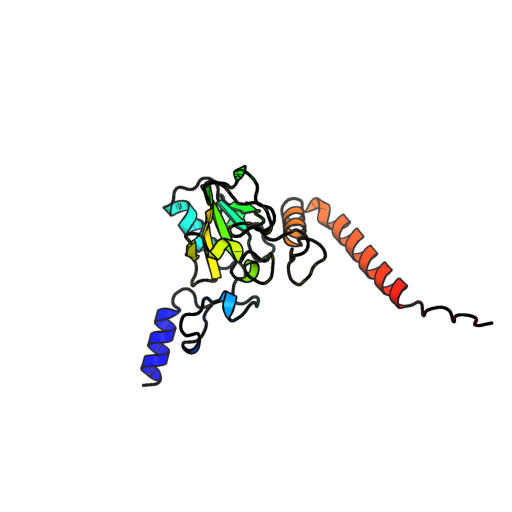C . LEU A 1 102 ? 7.569 1.131 7.813 1.00 90.31 102 LEU A C 1
ATOM 813 O O . LEU A 1 102 ? 7.883 1.754 8.830 1.00 90.31 102 LEU A O 1
ATOM 817 N N . ASP A 1 103 ? 7.547 1.707 6.599 1.00 87.50 103 ASP A N 1
ATOM 818 C CA . ASP A 1 103 ? 7.819 3.145 6.403 1.00 87.50 103 ASP A CA 1
ATOM 819 C C . ASP A 1 103 ? 6.549 3.963 6.431 1.00 87.50 103 ASP A C 1
ATOM 821 O O . ASP A 1 103 ? 6.307 4.690 7.386 1.00 87.50 103 ASP A O 1
ATOM 825 N N . GLY A 1 104 ? 5.772 3.856 5.353 1.00 88.75 104 GLY A N 1
ATOM 826 C CA . GLY A 1 104 ? 4.974 4.979 4.898 1.00 88.75 104 GLY A CA 1
ATOM 827 C C . GLY A 1 104 ? 3.788 5.196 5.803 1.00 88.75 104 GLY A C 1
ATOM 828 O O . GLY A 1 104 ? 3.552 6.330 6.174 1.00 88.75 104 GLY A O 1
ATOM 829 N N . HIS A 1 105 ? 3.145 4.110 6.237 1.00 94.19 105 HIS A N 1
ATOM 830 C CA . HIS A 1 105 ? 1.936 4.137 7.058 1.00 94.19 105 HIS A CA 1
ATOM 831 C C . HIS A 1 105 ? 1.955 3.116 8.204 1.00 94.19 105 HIS A C 1
ATOM 833 O O . HIS A 1 105 ? 0.934 2.865 8.829 1.00 94.19 105 HIS A O 1
ATOM 839 N N . ASN A 1 106 ? 3.092 2.486 8.520 1.00 94.62 106 ASN A N 1
ATOM 840 C CA . ASN A 1 106 ? 3.172 1.534 9.639 1.00 94.62 106 ASN A CA 1
ATOM 841 C C . ASN A 1 106 ? 2.092 0.416 9.567 1.00 94.62 106 ASN A C 1
ATOM 843 O O . ASN A 1 106 ? 1.469 0.045 10.567 1.00 94.62 106 ASN A O 1
ATOM 847 N N . CYS A 1 107 ? 1.854 -0.129 8.367 1.00 95.81 107 CYS A N 1
ATOM 848 C CA . CYS A 1 107 ? 0.827 -1.147 8.115 1.00 95.81 107 CYS A CA 1
ATOM 849 C C . CYS A 1 107 ? 1.186 -2.562 8.605 1.00 95.81 107 CYS A C 1
ATOM 851 O O . CYS A 1 107 ? 0.534 -3.529 8.211 1.00 95.81 107 CYS A O 1
ATOM 853 N N . VAL A 1 108 ? 2.215 -2.733 9.442 1.00 95.44 108 VAL A N 1
ATOM 854 C CA . VAL A 1 108 ? 2.692 -4.050 9.910 1.00 95.44 108 VAL A CA 1
ATOM 855 C C . VAL A 1 108 ? 1.599 -4.897 10.560 1.00 95.44 108 VAL A C 1
ATOM 857 O O . VAL A 1 108 ? 1.634 -6.125 10.473 1.00 95.44 108 VAL A O 1
ATOM 860 N N . TRP A 1 109 ? 0.587 -4.254 11.144 1.00 96.31 109 TRP A N 1
ATOM 861 C CA . TRP A 1 109 ? -0.577 -4.923 11.714 1.00 96.31 109 TRP A CA 1
ATOM 862 C C . TRP A 1 109 ? -1.342 -5.769 10.683 1.00 96.31 109 TRP A C 1
ATOM 864 O O . TRP A 1 109 ? -1.945 -6.772 11.042 1.00 96.31 109 TRP A O 1
ATOM 874 N N . LEU A 1 110 ? -1.283 -5.456 9.390 1.00 96.94 110 LEU A N 1
ATOM 875 C CA . LEU A 1 110 ? -1.949 -6.260 8.366 1.00 96.94 110 LEU A CA 1
ATOM 876 C C . LEU A 1 110 ? -1.308 -7.638 8.169 1.00 96.94 110 LEU A C 1
ATOM 878 O O . LEU A 1 110 ? -1.984 -8.581 7.764 1.00 96.94 110 LEU A O 1
ATOM 882 N N . MET A 1 111 ? -0.019 -7.784 8.490 1.00 95.00 111 MET A N 1
ATOM 883 C CA . MET A 1 111 ? 0.748 -9.003 8.201 1.00 95.00 111 MET A CA 1
ATOM 884 C C . MET A 1 111 ? 0.379 -10.192 9.098 1.00 95.00 111 MET A C 1
ATOM 886 O O . MET A 1 111 ? 0.826 -11.309 8.851 1.00 95.00 111 MET A O 1
ATOM 890 N N . GLN A 1 112 ? -0.456 -9.980 10.120 1.00 93.94 112 GLN A N 1
ATOM 891 C CA . GLN A 1 112 ? -1.017 -11.064 10.932 1.00 93.94 112 GLN A CA 1
ATOM 892 C C . GLN A 1 112 ? -2.242 -11.733 10.286 1.00 93.94 112 GLN A C 1
ATOM 894 O O . GLN A 1 112 ? -2.628 -12.828 10.695 1.00 93.94 112 GLN A O 1
ATOM 899 N N . TYR A 1 113 ? -2.865 -11.083 9.299 1.00 95.38 113 TYR A N 1
ATOM 900 C CA . TYR A 1 113 ? -4.003 -11.628 8.564 1.00 95.38 113 TYR A CA 1
ATOM 901 C C . TYR A 1 113 ? -3.545 -12.431 7.351 1.00 95.38 113 TYR A C 1
ATOM 903 O O . TYR A 1 113 ? -2.394 -12.343 6.921 1.00 95.38 113 TYR A O 1
ATOM 911 N N . SER A 1 114 ? -4.463 -13.217 6.782 1.00 92.94 114 SER A N 1
ATOM 912 C CA . SER A 1 114 ? -4.204 -13.943 5.540 1.00 92.94 114 SER A CA 1
ATOM 913 C C . SER A 1 114 ? -3.872 -12.954 4.426 1.00 92.94 114 SER A C 1
ATOM 915 O O . SER A 1 114 ? -4.693 -12.101 4.079 1.00 92.94 114 SER A O 1
ATOM 917 N N . HIS A 1 115 ? -2.676 -13.092 3.859 1.00 95.94 115 HIS A N 1
ATOM 918 C CA . HIS A 1 115 ? -2.177 -12.210 2.819 1.00 95.94 115 HIS A CA 1
ATOM 919 C C . HIS A 1 115 ? -1.482 -12.986 1.703 1.00 95.94 115 HIS A C 1
ATOM 921 O O . HIS A 1 115 ? -0.883 -14.040 1.923 1.00 95.94 115 HIS A O 1
ATOM 927 N N . GLN A 1 116 ? -1.550 -12.436 0.496 1.00 95.62 116 GLN A N 1
ATOM 928 C CA . GLN A 1 116 ? -0.882 -12.946 -0.688 1.00 95.62 116 GLN A CA 1
ATOM 929 C 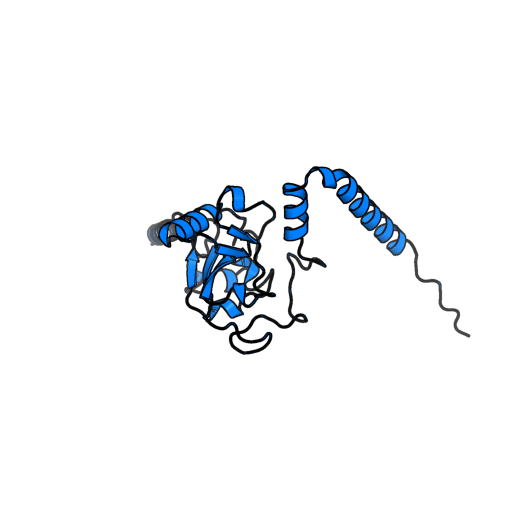C . GLN A 1 116 ? 0.146 -11.914 -1.172 1.00 95.62 116 GLN A C 1
ATOM 931 O O . GLN A 1 116 ? -0.239 -10.783 -1.481 1.00 95.62 116 GLN A O 1
ATOM 936 N N . PRO A 1 117 ? 1.436 -12.279 -1.291 1.00 93.88 117 PRO A N 1
ATOM 937 C CA . PRO A 1 117 ? 2.409 -11.415 -1.942 1.00 93.88 117 PRO A CA 1
ATOM 938 C C . PRO A 1 117 ? 2.088 -11.310 -3.438 1.00 93.88 117 PRO A C 1
ATOM 940 O O . PRO A 1 117 ? 1.872 -12.313 -4.123 1.00 93.88 117 PRO A O 1
ATOM 943 N N . LEU A 1 118 ? 2.089 -10.086 -3.949 1.00 93.12 118 LEU A N 1
ATOM 944 C CA . LEU A 1 118 ? 1.938 -9.747 -5.358 1.00 93.12 118 LEU A CA 1
ATOM 945 C C . LEU A 1 118 ? 3.270 -9.226 -5.900 1.00 93.12 118 LEU A C 1
ATOM 947 O O . LEU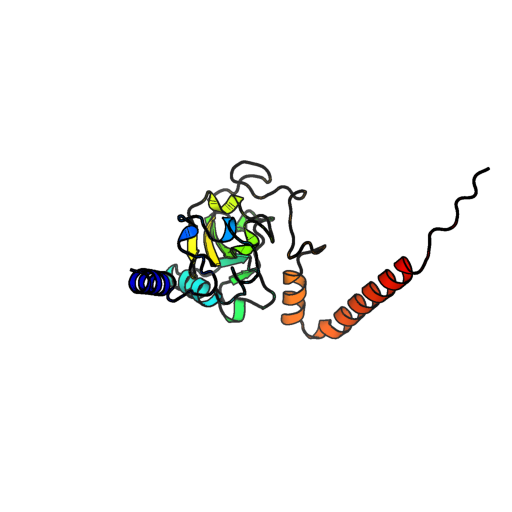 A 1 118 ? 4.101 -8.719 -5.144 1.00 93.12 118 LEU A O 1
ATOM 951 N N . ALA A 1 119 ? 3.480 -9.367 -7.212 1.00 90.44 119 ALA A N 1
ATOM 952 C CA . ALA A 1 119 ? 4.639 -8.812 -7.913 1.00 90.44 119 ALA A CA 1
ATOM 953 C C . ALA A 1 119 ? 5.987 -9.054 -7.196 1.00 90.44 119 ALA A C 1
ATOM 955 O O . ALA A 1 119 ? 6.772 -8.132 -6.987 1.00 90.44 119 ALA A O 1
ATOM 956 N N . GLY A 1 120 ? 6.241 -10.291 -6.753 1.00 86.25 120 GLY A N 1
ATOM 957 C CA . GLY A 1 120 ? 7.493 -10.654 -6.076 1.00 86.25 120 GLY A CA 1
ATOM 958 C C . GLY A 1 120 ? 7.623 -10.157 -4.631 1.00 86.25 120 GLY A C 1
ATOM 959 O O . GLY A 1 120 ? 8.719 -10.206 -4.083 1.00 86.25 120 GLY A O 1
ATOM 960 N N . GLY A 1 121 ? 6.530 -9.707 -4.005 1.00 89.88 121 GLY A N 1
ATOM 961 C CA . GLY A 1 121 ? 6.519 -9.189 -2.632 1.00 89.88 121 GLY A CA 1
ATOM 962 C C . GLY A 1 121 ? 6.701 -7.674 -2.532 1.00 89.88 121 GLY A C 1
ATOM 963 O O . GLY A 1 121 ? 6.993 -7.177 -1.445 1.00 89.88 121 GLY A O 1
ATOM 964 N N . SER A 1 122 ? 6.529 -6.961 -3.646 1.00 91.38 122 SER A N 1
ATOM 965 C CA . SER A 1 122 ? 6.444 -5.494 -3.698 1.00 91.38 122 SER A CA 1
ATOM 966 C C . SER A 1 122 ? 5.096 -4.973 -3.200 1.00 91.38 122 SER A C 1
ATOM 968 O O . SER A 1 122 ? 5.027 -3.883 -2.651 1.00 91.38 122 SER A O 1
ATOM 970 N N . MET A 1 123 ? 4.032 -5.768 -3.320 1.00 94.56 123 MET A N 1
ATOM 971 C CA . MET A 1 123 ? 2.716 -5.467 -2.757 1.00 94.56 123 MET A CA 1
ATOM 972 C C . MET A 1 123 ? 2.126 -6.701 -2.083 1.00 94.56 123 MET A C 1
ATOM 974 O O . MET A 1 123 ? 2.520 -7.831 -2.379 1.00 94.56 123 MET A O 1
ATOM 978 N N . TYR A 1 124 ? 1.160 -6.495 -1.196 1.00 96.25 124 TYR A N 1
ATOM 979 C CA . TYR A 1 124 ? 0.489 -7.562 -0.460 1.00 96.25 124 TYR A CA 1
ATOM 980 C C . TYR A 1 124 ? -1.017 -7.349 -0.517 1.00 96.25 124 TYR A C 1
ATOM 982 O O . TYR A 1 124 ? -1.510 -6.325 -0.053 1.00 96.25 124 TYR A O 1
ATOM 990 N N . ALA A 1 125 ? -1.744 -8.319 -1.072 1.00 97.75 125 ALA A N 1
ATOM 991 C CA . ALA A 1 125 ? -3.196 -8.377 -0.962 1.00 97.75 125 ALA A CA 1
ATOM 992 C C . ALA A 1 125 ? -3.571 -9.018 0.370 1.00 97.75 125 ALA A C 1
ATOM 994 O O . ALA A 1 125 ? -3.133 -10.128 0.663 1.00 97.75 125 ALA A O 1
ATOM 995 N N . VAL A 1 126 ? -4.380 -8.333 1.167 1.00 98.12 126 VAL A N 1
ATOM 996 C CA . VAL A 1 126 ? -4.772 -8.741 2.515 1.00 98.12 126 VAL A CA 1
ATOM 997 C C . VAL A 1 126 ? -6.291 -8.796 2.583 1.00 98.12 126 VAL A C 1
ATOM 999 O O . VAL A 1 126 ? -6.970 -7.840 2.205 1.00 98.12 126 VAL A O 1
ATOM 1002 N N . HIS A 1 127 ? -6.825 -9.915 3.068 1.00 97.31 127 HIS A N 1
ATOM 1003 C CA . HIS A 1 127 ? -8.250 -10.017 3.363 1.00 97.31 127 HIS A CA 1
ATOM 1004 C C . HIS A 1 127 ? -8.484 -9.509 4.783 1.00 97.31 127 HIS A C 1
ATOM 1006 O O . HIS A 1 127 ? -8.029 -10.131 5.750 1.00 97.31 127 HIS A O 1
ATOM 1012 N N . LEU A 1 128 ? -9.154 -8.365 4.905 1.00 97.12 128 LEU A N 1
ATOM 1013 C CA . LEU A 1 128 ? -9.392 -7.731 6.193 1.00 97.12 128 LEU A CA 1
ATOM 1014 C C . LEU A 1 128 ? -10.338 -8.591 7.047 1.00 97.12 128 LEU A C 1
ATOM 1016 O O . LEU A 1 128 ? -11.202 -9.297 6.515 1.00 97.12 128 LEU A O 1
ATOM 1020 N N . PRO A 1 129 ? -10.180 -8.582 8.381 1.00 96.69 129 PRO A N 1
ATOM 1021 C CA . PRO A 1 129 ? -11.067 -9.335 9.256 1.00 96.69 129 PRO A CA 1
ATOM 1022 C C . PRO A 1 129 ? -12.501 -8.804 9.153 1.00 96.69 129 PRO A C 1
ATOM 1024 O O . PRO A 1 129 ? -12.728 -7.630 8.868 1.00 96.69 129 PRO A O 1
ATOM 1027 N N . GLY A 1 130 ? -13.480 -9.661 9.456 1.00 96.75 130 GLY A N 1
ATOM 1028 C CA . GLY A 1 130 ? -14.889 -9.250 9.533 1.00 96.75 130 GLY A CA 1
ATOM 1029 C C . GLY A 1 130 ? -15.189 -8.265 10.669 1.00 96.75 130 GLY A C 1
ATOM 1030 O O . GLY A 1 130 ? -16.289 -7.739 10.729 1.00 96.75 130 GLY A O 1
ATOM 1031 N N . HIS A 1 131 ? -14.225 -8.035 11.564 1.00 96.94 131 HIS A N 1
ATOM 1032 C CA . HIS A 1 131 ? -14.228 -6.934 12.514 1.00 96.94 131 HIS A CA 1
ATOM 1033 C C . HIS A 1 131 ? -12.796 -6.429 12.700 1.00 96.94 131 HIS A C 1
ATOM 1035 O O . HIS A 1 131 ? -11.926 -7.220 13.078 1.00 96.94 131 HIS A O 1
ATOM 1041 N N . ILE A 1 132 ? -12.540 -5.148 12.428 1.00 97.00 132 ILE A N 1
ATOM 1042 C CA . ILE A 1 132 ? -11.202 -4.562 12.585 1.00 97.00 132 ILE A CA 1
ATOM 1043 C C . ILE A 1 132 ? -11.032 -4.109 14.042 1.00 97.00 132 ILE A C 1
ATOM 1045 O O . ILE A 1 132 ? -11.784 -3.245 14.503 1.00 97.00 132 ILE A O 1
ATOM 1049 N N . PRO A 1 133 ? -10.057 -4.662 14.790 1.00 96.94 133 PRO A N 1
ATOM 1050 C CA . PRO A 1 133 ? -9.853 -4.288 16.183 1.00 96.94 133 PRO A CA 1
ATOM 1051 C C . PRO A 1 133 ? -9.487 -2.804 16.351 1.00 96.94 133 PRO A C 1
ATOM 1053 O O . PRO A 1 133 ? -8.897 -2.208 15.448 1.00 96.94 133 PRO A O 1
ATOM 1056 N N . PRO A 1 134 ? -9.772 -2.195 17.518 1.00 96.62 134 PRO A N 1
ATOM 1057 C CA . PRO A 1 134 ? -9.451 -0.794 17.775 1.00 96.62 134 PRO A CA 1
ATOM 1058 C C . PRO A 1 134 ? -7.960 -0.476 17.625 1.00 96.62 134 PRO A C 1
ATOM 1060 O O . PRO A 1 134 ? -7.097 -1.324 17.875 1.00 96.62 134 PRO A O 1
ATOM 1063 N N . ALA A 1 135 ? -7.648 0.779 17.303 1.00 97.31 135 ALA A N 1
ATOM 1064 C CA . ALA A 1 135 ? -6.271 1.246 17.191 1.00 97.31 135 ALA A CA 1
ATOM 1065 C C . ALA A 1 135 ? -5.451 0.963 18.466 1.00 97.31 135 ALA A C 1
ATOM 1067 O O . ALA A 1 135 ? -5.912 1.194 19.585 1.00 97.31 135 ALA A O 1
ATOM 1068 N N . GLY A 1 136 ? -4.227 0.460 18.293 1.00 94.81 136 GLY A N 1
ATOM 1069 C CA . GLY A 1 136 ? -3.320 0.094 19.387 1.00 94.81 136 GLY A CA 1
ATOM 1070 C C . GLY A 1 136 ? -3.603 -1.255 20.057 1.00 94.81 136 GLY A C 1
ATOM 1071 O O . GLY A 1 136 ? -2.845 -1.656 20.940 1.00 94.81 136 GLY A O 1
ATOM 1072 N N . SER A 1 137 ? -4.656 -1.970 19.654 1.00 95.06 137 SER A N 1
ATOM 1073 C CA . SER A 1 137 ? -4.884 -3.353 20.084 1.00 95.06 137 SER A CA 1
ATOM 1074 C C . SER A 1 137 ? -4.103 -4.351 19.219 1.00 95.06 137 SER A C 1
ATOM 1076 O O . SER A 1 137 ? -3.720 -4.053 18.087 1.00 95.06 137 SER A O 1
ATOM 1078 N N . LEU A 1 138 ? -3.871 -5.563 19.737 1.00 90.44 138 LEU A N 1
ATOM 1079 C CA . LEU A 1 138 ? -3.375 -6.666 18.913 1.00 90.44 138 LEU A CA 1
ATOM 1080 C C . LEU A 1 138 ? -4.416 -6.954 17.827 1.00 90.44 138 LEU A C 1
ATOM 1082 O O . LEU A 1 138 ? -5.584 -7.147 18.153 1.00 90.44 138 LEU A O 1
ATOM 1086 N N . GLY A 1 139 ? -4.016 -6.973 16.558 1.00 91.19 139 GLY A N 1
ATOM 1087 C CA . GLY A 1 139 ? -4.997 -7.041 15.471 1.00 91.19 139 GLY A CA 1
ATOM 1088 C C . GLY A 1 139 ? -5.327 -5.697 14.820 1.00 91.19 139 GLY A C 1
ATOM 1089 O O . GLY A 1 139 ? -5.775 -5.687 13.679 1.00 91.19 139 GLY A O 1
ATOM 1090 N N . GLY A 1 140 ? -5.138 -4.578 15.519 1.00 95.94 140 GLY A N 1
ATOM 1091 C CA . GLY A 1 140 ? -5.650 -3.273 15.098 1.00 95.94 140 GLY A CA 1
ATOM 1092 C C . GLY A 1 140 ? -4.619 -2.370 14.415 1.00 95.94 140 GLY A C 1
ATOM 1093 O O . GLY A 1 140 ? -3.415 -2.633 14.495 1.00 95.94 140 GLY A O 1
ATOM 1094 N N . PRO A 1 141 ? -5.077 -1.275 13.780 1.00 97.75 141 PRO A N 1
ATOM 1095 C CA . PRO A 1 141 ? -4.206 -0.257 13.201 1.00 97.75 141 PRO A CA 1
ATOM 1096 C C . PRO A 1 141 ? -3.356 0.450 14.274 1.00 97.75 141 PRO A C 1
ATOM 1098 O O . PRO A 1 141 ? -3.651 0.359 15.475 1.00 97.75 141 PRO A O 1
ATOM 1101 N N . PRO A 1 142 ? -2.290 1.172 13.884 1.00 97.25 142 PRO A N 1
ATOM 1102 C CA . PRO A 1 142 ? -1.501 1.958 14.826 1.00 97.25 142 PRO A CA 1
ATOM 1103 C C . PRO A 1 142 ? -2.343 3.044 15.512 1.00 97.25 142 PRO A C 1
ATOM 1105 O O . PRO A 1 142 ? -3.350 3.515 14.987 1.00 97.25 142 PRO A O 1
ATOM 1108 N N . LEU A 1 143 ? -1.914 3.477 16.700 1.00 97.38 143 LEU A N 1
ATOM 1109 C CA . LEU A 1 143 ? -2.447 4.701 17.304 1.00 97.38 143 LEU A CA 1
ATOM 1110 C C . LEU A 1 143 ? -2.040 5.921 16.461 1.00 97.38 143 LEU A C 1
ATOM 1112 O O . LEU A 1 143 ? -0.951 5.899 15.887 1.00 97.38 143 LEU A O 1
ATOM 1116 N N . PRO A 1 144 ? -2.816 7.024 16.470 1.00 95.81 144 PRO A N 1
ATOM 1117 C CA . PRO A 1 144 ? -2.461 8.246 15.742 1.00 95.81 144 PRO A CA 1
ATOM 1118 C C . PRO A 1 144 ? -1.063 8.795 16.050 1.00 95.81 144 PRO A C 1
ATOM 1120 O O . PRO A 1 144 ? -0.408 9.358 15.183 1.00 95.81 144 PRO A O 1
ATOM 1123 N N . SER A 1 145 ? -0.569 8.600 17.277 1.00 94.88 145 SER A N 1
ATOM 1124 C CA . SER A 1 145 ? 0.790 8.991 17.681 1.00 94.88 145 SER A CA 1
ATOM 1125 C C . SER A 1 145 ? 1.902 8.167 17.025 1.00 94.88 145 SER A C 1
ATOM 1127 O O . SER A 1 145 ? 3.061 8.568 17.068 1.00 94.88 145 SER A O 1
ATOM 1129 N N . ALA A 1 146 ? 1.561 7.012 16.459 1.00 95.25 146 ALA A N 1
ATOM 1130 C CA . ALA A 1 146 ? 2.458 6.113 15.746 1.00 95.25 146 ALA A CA 1
ATOM 1131 C C . ALA A 1 146 ? 2.217 6.142 14.231 1.00 95.25 146 ALA A C 1
ATOM 1133 O O . ALA A 1 146 ? 2.748 5.276 13.524 1.00 95.25 146 ALA A O 1
ATOM 1134 N N . PHE A 1 147 ? 1.417 7.102 13.749 1.00 95.44 147 PHE A N 1
ATOM 1135 C CA . PHE A 1 147 ? 1.251 7.302 12.324 1.00 95.44 147 PHE A CA 1
ATOM 1136 C C . PHE A 1 147 ? 2.565 7.729 11.689 1.00 95.44 147 PHE A C 1
ATOM 1138 O O . PHE A 1 147 ? 3.389 8.422 12.293 1.00 95.44 147 PHE A O 1
ATOM 1145 N N . ARG A 1 148 ? 2.752 7.277 10.462 1.00 94.25 148 ARG A N 1
ATOM 1146 C CA . ARG A 1 148 ? 3.852 7.658 9.598 1.00 94.25 148 ARG A CA 1
ATOM 1147 C C . ARG A 1 148 ? 3.269 8.230 8.323 1.00 94.25 148 ARG A C 1
ATOM 1149 O O . ARG A 1 148 ? 2.104 8.001 8.008 1.00 94.25 148 ARG A O 1
ATOM 1156 N N . GLU A 1 149 ? 4.100 9.001 7.647 1.00 91.56 149 GLU A N 1
ATOM 1157 C CA . GLU A 1 149 ? 3.810 9.551 6.336 1.00 91.56 149 GLU A CA 1
ATOM 1158 C C . GLU A 1 149 ? 5.050 9.348 5.469 1.00 91.56 149 GLU A C 1
ATOM 1160 O O . GLU A 1 149 ? 6.180 9.279 5.977 1.00 91.56 149 GLU A O 1
ATOM 1165 N N . PHE A 1 150 ? 4.850 9.289 4.154 1.00 83.31 150 PHE A N 1
ATOM 1166 C CA . PHE A 1 150 ? 5.925 9.145 3.175 1.00 83.31 150 PHE A CA 1
ATOM 1167 C C . PHE A 1 150 ? 7.103 10.087 3.478 1.00 83.31 150 PHE A C 1
ATOM 1169 O O . PHE A 1 150 ? 6.926 11.304 3.564 1.00 83.31 150 PHE A O 1
ATOM 1176 N N . ALA A 1 151 ? 8.311 9.529 3.624 1.00 79.00 151 ALA A N 1
ATOM 1177 C CA . ALA A 1 151 ? 9.549 10.266 3.909 1.00 79.00 151 ALA A CA 1
ATOM 1178 C C . ALA A 1 151 ? 9.466 11.246 5.106 1.00 79.00 151 ALA A C 1
ATOM 1180 O O . ALA A 1 151 ? 10.212 12.225 5.161 1.00 79.00 151 ALA A O 1
ATOM 1181 N N . GLY A 1 152 ? 8.562 11.004 6.063 1.00 82.00 152 GLY A N 1
ATOM 1182 C CA . GLY A 1 152 ? 8.346 11.881 7.217 1.00 82.00 152 GLY A CA 1
ATOM 1183 C C . GLY A 1 152 ? 7.642 13.199 6.881 1.00 82.00 152 GLY A C 1
ATOM 1184 O O . GLY A 1 152 ? 7.817 14.187 7.599 1.00 82.00 152 GLY A O 1
ATOM 1185 N N . ALA A 1 153 ? 6.881 13.245 5.785 1.00 84.88 153 ALA A N 1
ATOM 1186 C CA . ALA A 1 153 ? 6.081 14.406 5.423 1.00 84.88 153 ALA A CA 1
ATOM 1187 C C . ALA A 1 153 ? 5.074 14.783 6.535 1.00 84.88 153 ALA A C 1
ATOM 1189 O O . ALA A 1 153 ? 4.630 13.932 7.300 1.00 84.88 153 ALA A O 1
ATOM 1190 N N . PRO A 1 154 ? 4.674 16.062 6.644 1.00 83.06 154 PRO A N 1
ATOM 1191 C CA . PRO A 1 154 ? 3.716 16.493 7.667 1.00 83.06 154 PRO A CA 1
ATOM 1192 C C . PRO A 1 154 ? 2.267 16.043 7.402 1.00 83.06 154 PRO A C 1
ATOM 1194 O O . PRO A 1 154 ? 1.402 16.256 8.249 1.00 83.06 154 PRO A O 1
ATOM 1197 N N . PHE A 1 155 ? 1.986 15.495 6.220 1.00 87.06 155 PHE A N 1
ATOM 1198 C CA . PHE A 1 155 ? 0.688 14.979 5.790 1.00 87.06 155 PHE A CA 1
ATOM 1199 C C . PHE A 1 155 ? 0.893 13.956 4.665 1.00 87.06 155 PHE A C 1
ATOM 1201 O O . PHE A 1 155 ? 1.968 13.923 4.058 1.00 87.06 155 PHE A O 1
ATOM 1208 N N . ASP A 1 156 ? -0.155 13.196 4.339 1.00 90.38 156 ASP A N 1
ATOM 1209 C CA . ASP A 1 156 ? -0.141 12.254 3.220 1.00 90.38 156 ASP A CA 1
ATOM 1210 C C . ASP A 1 156 ? -0.048 12.998 1.878 1.00 90.38 156 ASP A C 1
ATOM 1212 O O . ASP A 1 156 ? -1.028 13.498 1.313 1.00 90.38 156 ASP A O 1
ATOM 1216 N N . ILE A 1 157 ? 1.173 13.092 1.358 1.00 89.31 157 ILE A N 1
ATOM 1217 C CA . ILE A 1 157 ? 1.464 13.768 0.092 1.00 89.31 157 ILE A CA 1
ATOM 1218 C C . ILE A 1 157 ? 0.813 13.079 -1.110 1.00 89.31 157 ILE A C 1
ATOM 1220 O O . ILE A 1 157 ? 0.627 13.724 -2.142 1.00 89.31 157 ILE A O 1
ATOM 1224 N N . ARG A 1 158 ? 0.428 11.802 -1.000 1.00 90.69 158 ARG A N 1
ATOM 1225 C CA . ARG A 1 158 ? -0.237 11.081 -2.091 1.00 90.69 158 ARG A CA 1
ATOM 1226 C C . ARG A 1 158 ? -1.624 11.649 -2.326 1.00 90.69 158 ARG A C 1
ATOM 1228 O O . ARG A 1 158 ? -1.991 11.869 -3.474 1.00 90.69 158 ARG A O 1
ATOM 1235 N N . VAL A 1 159 ? -2.353 11.970 -1.252 1.00 91.62 159 VAL A N 1
ATOM 1236 C CA . VAL A 1 159 ? -3.661 12.642 -1.331 1.00 91.62 159 VAL A CA 1
ATOM 1237 C C . VAL A 1 159 ? -3.525 13.978 -2.059 1.00 91.62 159 VAL A C 1
ATOM 1239 O O . VAL A 1 159 ? -4.328 14.288 -2.934 1.00 91.62 159 VAL A O 1
ATOM 1242 N N . PHE A 1 160 ? -2.482 14.750 -1.740 1.00 90.56 160 PHE A N 1
ATOM 1243 C CA . PHE A 1 160 ? -2.211 16.031 -2.394 1.00 90.56 160 PHE A CA 1
ATOM 1244 C C . PHE A 1 160 ? -1.944 15.877 -3.899 1.00 90.56 160 PHE A C 1
ATOM 1246 O O . PHE A 1 160 ? -2.555 16.579 -4.704 1.00 90.56 160 PHE A O 1
ATOM 1253 N N . PHE A 1 161 ? -1.071 14.948 -4.299 1.00 91.44 161 PHE A N 1
ATOM 1254 C CA . PHE A 1 161 ? -0.799 14.709 -5.720 1.00 91.44 161 PHE A CA 1
ATOM 1255 C C . PHE A 1 161 ? -2.010 14.134 -6.458 1.00 91.44 161 PHE A C 1
ATOM 1257 O O . PHE A 1 161 ? -2.287 14.560 -7.576 1.00 91.44 161 PHE A O 1
ATOM 1264 N N . LEU A 1 162 ? -2.760 13.224 -5.835 1.00 92.50 162 LEU A N 1
ATOM 1265 C CA . LEU A 1 162 ? -3.967 12.651 -6.423 1.00 92.50 162 LEU A CA 1
ATOM 1266 C C . LEU A 1 162 ? -5.039 13.720 -6.664 1.00 92.50 162 LEU A C 1
ATOM 1268 O O . LEU A 1 162 ? -5.657 13.728 -7.729 1.00 92.50 162 LEU A O 1
ATOM 1272 N N . ASP A 1 163 ? -5.230 14.645 -5.715 1.00 92.62 163 ASP A N 1
ATOM 1273 C CA . ASP A 1 163 ? -6.131 15.788 -5.893 1.00 92.62 163 ASP A CA 1
ATOM 1274 C C . ASP A 1 163 ? -5.693 16.644 -7.085 1.00 92.62 163 ASP A C 1
ATOM 1276 O O . ASP A 1 163 ? -6.511 16.931 -7.950 1.00 92.62 163 ASP A O 1
ATOM 1280 N N . LEU A 1 164 ? -4.401 16.973 -7.204 1.00 93.44 164 LEU A N 1
ATOM 1281 C CA . LEU A 1 164 ? -3.882 17.743 -8.341 1.00 93.44 164 LEU A CA 1
ATOM 1282 C C . LEU A 1 164 ? -4.003 17.016 -9.685 1.00 93.44 164 LEU A C 1
ATOM 1284 O O . LEU A 1 164 ? -4.254 17.659 -10.701 1.00 93.44 164 LEU A O 1
ATOM 1288 N N . ILE A 1 165 ? -3.827 15.694 -9.716 1.00 93.19 165 ILE A N 1
ATOM 1289 C CA . ILE A 1 165 ? -3.984 14.897 -10.941 1.00 93.19 165 ILE A CA 1
ATOM 1290 C C . ILE A 1 165 ? -5.439 14.910 -11.407 1.00 93.19 165 ILE A C 1
ATOM 1292 O O . ILE A 1 165 ? -5.702 15.032 -12.604 1.00 93.19 165 ILE A O 1
ATOM 1296 N N . ARG A 1 166 ? -6.384 14.801 -10.469 1.00 93.44 166 ARG A N 1
ATOM 1297 C CA . ARG A 1 166 ? -7.825 14.816 -10.760 1.00 93.44 166 ARG A CA 1
ATOM 1298 C C . ARG A 1 166 ? -8.366 16.223 -11.013 1.00 93.44 166 ARG A C 1
ATOM 1300 O O . ARG A 1 166 ? -9.348 16.365 -11.737 1.00 93.44 166 ARG A O 1
ATOM 1307 N N . HIS A 1 167 ? -7.706 17.235 -10.454 1.00 94.81 167 HIS A N 1
ATOM 1308 C CA . HIS A 1 167 ? -8.075 18.648 -10.506 1.00 94.81 167 HIS A CA 1
ATOM 1309 C C . HIS A 1 167 ? -6.889 19.522 -10.951 1.00 94.81 167 HIS A C 1
ATOM 1311 O O . HIS A 1 167 ? -6.396 20.352 -10.173 1.00 94.81 167 HIS A O 1
ATOM 1317 N N . PRO A 1 168 ? -6.394 19.364 -12.195 1.00 93.75 168 PRO A N 1
ATOM 1318 C CA . PRO A 1 168 ? -5.221 20.091 -12.683 1.00 93.75 168 PRO A CA 1
ATOM 1319 C C . PRO A 1 168 ? -5.408 21.617 -12.686 1.00 93.75 168 PRO A C 1
ATOM 1321 O O . PRO A 1 168 ? -4.427 22.360 -12.645 1.00 93.75 168 PRO A O 1
ATOM 1324 N N . GLU A 1 169 ? -6.648 22.110 -12.673 1.00 95.31 169 GLU A N 1
ATOM 1325 C CA . GLU A 1 169 ? -6.988 23.525 -12.512 1.00 95.31 169 GLU A CA 1
ATOM 1326 C C . GLU A 1 169 ? -6.492 24.138 -11.192 1.00 95.31 169 GLU A C 1
ATOM 1328 O O . GLU A 1 169 ? -6.297 25.351 -11.123 1.00 95.31 169 GLU A O 1
ATOM 1333 N N . LYS A 1 170 ? -6.241 23.322 -10.159 1.00 93.62 170 LYS A N 1
ATOM 1334 C CA . LYS A 1 170 ? -5.707 23.765 -8.860 1.00 93.62 170 LYS A CA 1
ATOM 1335 C C . LYS A 1 170 ? -4.191 23.982 -8.871 1.00 93.62 170 LYS A C 1
ATOM 1337 O O . LYS A 1 170 ? -3.649 24.570 -7.934 1.00 93.62 170 LYS A O 1
ATOM 1342 N N . LEU A 1 171 ? -3.491 23.528 -9.914 1.00 92.06 171 LEU A N 1
ATOM 1343 C CA . LEU A 1 171 ? -2.029 23.556 -9.979 1.00 92.06 171 LEU A CA 1
ATOM 1344 C C . LEU A 1 171 ? -1.418 24.961 -9.788 1.00 92.06 171 LEU A C 1
ATOM 1346 O O . LEU A 1 171 ? -0.456 25.062 -9.025 1.00 92.06 171 LEU A O 1
ATOM 1350 N N . PRO A 1 172 ? -1.943 26.050 -10.395 1.00 92.69 172 PRO A N 1
ATOM 1351 C CA . PRO A 1 172 ? -1.392 27.389 -10.182 1.00 92.69 172 PRO A CA 1
ATOM 1352 C C . PRO A 1 172 ? -1.428 27.812 -8.710 1.00 92.69 172 PRO A C 1
ATOM 1354 O O . PRO A 1 172 ? -0.410 28.245 -8.176 1.00 92.69 172 PRO A O 1
ATOM 1357 N N . GLN A 1 173 ? -2.562 27.599 -8.034 1.00 92.00 173 GLN A N 1
ATOM 1358 C 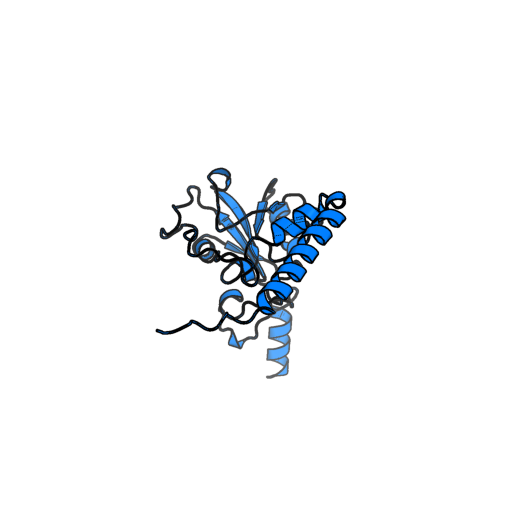CA . GLN A 1 173 ? -2.720 27.909 -6.612 1.00 92.00 173 GLN A CA 1
ATOM 1359 C C . GLN A 1 173 ? -1.770 27.069 -5.747 1.00 92.00 173 GLN A C 1
ATOM 1361 O O . GLN A 1 173 ? -1.136 27.589 -4.831 1.00 92.00 173 GLN A O 1
ATOM 1366 N N . ALA A 1 174 ? -1.631 25.777 -6.047 1.00 88.81 174 ALA A N 1
ATOM 1367 C CA . ALA A 1 174 ? -0.740 24.893 -5.301 1.00 88.81 174 ALA A CA 1
ATOM 1368 C C . ALA A 1 174 ? 0.739 25.313 -5.415 1.00 88.81 174 ALA A C 1
ATOM 1370 O O . ALA A 1 174 ? 1.478 25.253 -4.428 1.00 88.81 174 ALA A O 1
ATOM 1371 N N . ILE A 1 175 ? 1.171 25.781 -6.593 1.00 88.50 175 ILE A N 1
ATOM 1372 C CA . ILE A 1 175 ? 2.504 26.375 -6.797 1.00 88.50 175 ILE A CA 1
ATOM 1373 C C . ILE A 1 175 ? 2.631 27.678 -5.989 1.00 88.50 175 ILE A C 1
ATOM 1375 O O . ILE A 1 175 ? 3.624 27.844 -5.277 1.00 88.50 175 ILE A O 1
ATOM 1379 N N . GLU A 1 176 ? 1.598 28.528 -6.052 1.00 89.88 176 GLU A N 1
ATOM 1380 C CA . GLU A 1 176 ? 1.292 29.677 -5.177 1.00 89.88 176 GLU A CA 1
ATOM 1381 C C . GLU A 1 176 ? 1.738 29.45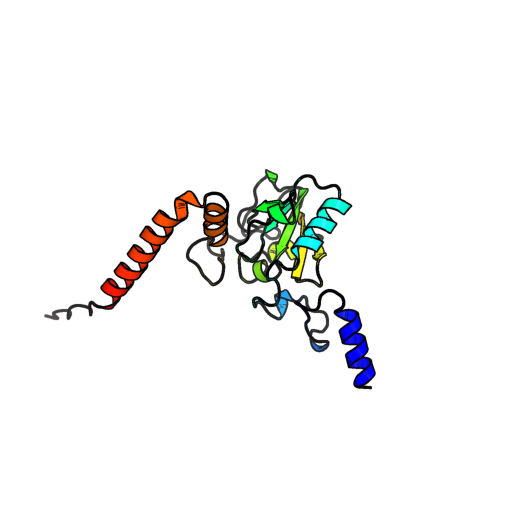3 -3.723 1.00 89.88 176 GLU A C 1
ATOM 1383 O O . GLU A 1 176 ? 2.696 30.020 -3.177 1.00 89.88 176 GLU A O 1
ATOM 1388 N N . GLU A 1 177 ? 1.011 28.538 -3.093 1.00 86.88 177 GLU A N 1
ATOM 1389 C CA . GLU A 1 177 ? 1.117 28.206 -1.679 1.00 86.88 177 GLU A CA 1
ATOM 1390 C C . GLU A 1 177 ? 2.459 27.560 -1.327 1.00 86.88 177 GLU A C 1
ATOM 1392 O O . GLU A 1 177 ? 3.035 27.842 -0.270 1.00 86.88 177 GLU A O 1
ATOM 1397 N N . MET A 1 178 ? 2.987 26.706 -2.207 1.00 84.19 178 MET A N 1
ATOM 1398 C CA . MET A 1 178 ? 4.274 26.051 -1.996 1.00 84.19 178 MET A CA 1
ATOM 1399 C C . MET A 1 178 ? 5.420 27.072 -2.016 1.00 84.19 178 MET A C 1
ATOM 1401 O O . MET A 1 178 ? 6.252 27.080 -1.105 1.00 84.19 178 MET A O 1
ATOM 1405 N N . GLN A 1 179 ? 5.432 27.990 -2.988 1.00 83.94 179 GLN A N 1
ATOM 1406 C CA . GLN A 1 179 ? 6.420 29.072 -3.063 1.00 83.94 179 GLN A CA 1
ATOM 1407 C C . GLN A 1 179 ? 6.338 30.013 -1.856 1.00 83.94 179 GLN A C 1
ATOM 1409 O O . GLN A 1 179 ? 7.377 30.404 -1.307 1.00 83.94 179 GLN A O 1
ATOM 1414 N N . ALA A 1 180 ? 5.125 30.343 -1.402 1.00 84.75 180 ALA A N 1
ATOM 1415 C CA . ALA A 1 180 ? 4.917 31.153 -0.206 1.00 84.75 180 ALA A CA 1
ATOM 1416 C C . ALA A 1 180 ? 5.496 30.473 1.048 1.00 84.75 180 ALA A C 1
ATOM 1418 O O . ALA A 1 180 ? 6.225 31.109 1.819 1.00 84.75 180 ALA A O 1
ATOM 1419 N N . LYS A 1 181 ? 5.261 29.163 1.216 1.00 78.94 181 LYS A N 1
ATOM 1420 C CA . LYS A 1 181 ? 5.825 28.370 2.321 1.00 78.94 181 LYS A CA 1
ATOM 1421 C C . LYS A 1 181 ? 7.355 28.346 2.280 1.00 78.94 181 LYS A C 1
ATOM 1423 O O . LYS A 1 181 ? 7.974 28.709 3.280 1.00 78.94 181 LYS A O 1
ATOM 1428 N N . PHE A 1 182 ? 7.976 28.035 1.139 1.00 73.88 182 PHE A N 1
ATOM 1429 C CA . PHE A 1 182 ? 9.444 28.034 1.008 1.00 73.88 182 PHE A CA 1
ATOM 1430 C C . PHE A 1 182 ? 10.075 29.413 1.260 1.00 73.88 182 PHE A C 1
ATOM 1432 O O . PHE A 1 182 ? 11.094 29.518 1.945 1.00 73.88 182 PHE A O 1
ATOM 1439 N N . SER A 1 183 ? 9.446 30.487 0.776 1.00 75.00 183 SER A N 1
ATOM 1440 C CA . SER A 1 183 ? 9.930 31.860 0.984 1.00 75.00 183 SER A CA 1
ATOM 1441 C C . SER A 1 183 ? 9.848 32.293 2.451 1.00 75.00 183 SER A C 1
ATOM 1443 O O . SER A 1 183 ? 10.737 32.987 2.948 1.00 75.00 183 SER A O 1
ATOM 1445 N N . SER A 1 184 ? 8.792 31.877 3.159 1.00 69.44 184 SER A N 1
ATOM 1446 C CA . SER A 1 184 ? 8.601 32.173 4.582 1.00 69.44 184 SER A CA 1
ATOM 1447 C C . SER A 1 184 ? 9.603 31.430 5.477 1.00 69.44 184 SER A C 1
ATOM 1449 O O . SER A 1 184 ? 10.206 32.053 6.353 1.00 69.44 184 SER A O 1
ATOM 1451 N N . SER A 1 185 ? 9.881 30.152 5.196 1.00 62.97 185 SER A N 1
ATOM 1452 C CA . SER A 1 185 ? 10.885 29.352 5.912 1.00 62.97 185 SER A CA 1
ATOM 1453 C C . SER A 1 185 ? 12.307 29.893 5.735 1.00 62.97 185 SER A C 1
ATOM 1455 O O . SER A 1 185 ? 13.050 29.989 6.711 1.00 62.97 185 SER A O 1
ATOM 1457 N N . ASN A 1 186 ? 12.667 30.336 4.524 1.00 60.53 186 ASN A N 1
ATOM 1458 C CA . ASN A 1 186 ? 13.964 30.975 4.273 1.00 60.53 186 ASN A CA 1
ATOM 1459 C C . ASN A 1 186 ? 14.112 32.307 5.026 1.00 60.53 186 ASN A C 1
ATOM 1461 O O . ASN A 1 186 ? 15.182 32.600 5.559 1.00 60.53 186 ASN A O 1
ATOM 1465 N N . LYS A 1 187 ? 13.040 33.107 5.130 1.00 58.25 187 LYS A N 1
ATOM 1466 C CA . LYS A 1 187 ? 13.049 34.340 5.938 1.00 58.25 187 LYS A CA 1
ATOM 1467 C C . LYS A 1 187 ? 13.161 34.049 7.437 1.00 58.25 187 LYS A C 1
ATOM 1469 O O . LYS A 1 187 ? 13.936 34.719 8.115 1.00 58.25 187 LYS A O 1
ATOM 1474 N N . ALA A 1 188 ? 12.457 33.037 7.945 1.00 57.69 188 ALA A N 1
ATOM 1475 C CA . ALA A 1 188 ? 12.516 32.644 9.355 1.00 57.69 188 ALA A CA 1
ATOM 1476 C C . ALA A 1 188 ? 13.909 32.137 9.778 1.00 57.69 188 ALA A C 1
ATOM 1478 O O . ALA A 1 188 ? 14.358 32.446 10.877 1.00 57.69 188 ALA A O 1
ATOM 1479 N N . GLN A 1 189 ? 14.627 31.432 8.896 1.00 55.09 189 GLN A N 1
ATOM 1480 C CA . GLN A 1 189 ? 16.010 30.995 9.143 1.00 55.09 189 GLN A CA 1
ATOM 1481 C C . GLN A 1 189 ? 17.043 32.132 9.048 1.00 55.09 189 GLN A C 1
ATOM 1483 O O . GLN A 1 189 ? 18.135 32.015 9.597 1.00 55.09 189 GLN A O 1
ATOM 1488 N N . SER A 1 190 ? 16.712 33.245 8.382 1.00 53.75 190 SER A N 1
ATOM 1489 C CA . SER A 1 190 ? 17.621 34.388 8.204 1.00 53.75 190 SER A CA 1
ATOM 1490 C C . SER A 1 190 ? 17.646 35.387 9.374 1.00 53.75 190 SER A C 1
ATOM 1492 O O . SER A 1 190 ? 18.453 36.317 9.363 1.00 53.75 190 SER A O 1
ATOM 1494 N N . HIS A 1 191 ? 16.802 35.205 10.397 1.00 47.28 191 HIS A N 1
ATOM 1495 C CA . HIS A 1 191 ? 16.812 36.034 11.604 1.00 47.28 191 HIS A CA 1
ATOM 1496 C C . HIS A 1 191 ? 17.530 35.312 12.760 1.00 47.28 191 HIS A C 1
ATOM 1498 O O . HIS A 1 191 ? 16.988 34.346 13.298 1.00 47.28 191 HIS A O 1
ATOM 1504 N N . PRO A 1 192 ? 18.735 35.754 13.177 1.00 47.53 192 PRO A N 1
ATOM 1505 C CA . PRO A 1 192 ? 19.384 35.201 14.361 1.00 47.53 192 PRO A CA 1
ATOM 1506 C C . PRO A 1 192 ? 18.592 35.574 15.629 1.00 47.53 192 PRO A C 1
ATOM 1508 O O . PRO A 1 192 ? 17.981 36.648 15.669 1.00 47.53 192 PRO A O 1
ATOM 1511 N N . PRO A 1 193 ? 18.592 34.726 16.677 1.00 53.78 193 PRO A N 1
ATOM 1512 C CA . PRO A 1 193 ? 17.915 35.043 17.929 1.00 53.78 193 PRO A CA 1
ATOM 1513 C C . PRO A 1 193 ? 18.495 36.333 18.522 1.00 53.78 193 PRO A C 1
ATOM 1515 O O . PRO A 1 193 ? 19.714 36.491 18.615 1.00 53.78 193 PRO A O 1
ATOM 1518 N N . SER A 1 194 ? 17.624 37.274 18.907 1.00 58.84 194 SER A N 1
ATOM 1519 C CA . SER A 1 194 ? 18.051 38.495 19.595 1.00 58.84 194 SER A CA 1
ATOM 1520 C C . SER A 1 194 ? 18.804 38.138 20.881 1.00 58.84 194 SER A C 1
ATOM 1522 O O . SER A 1 194 ? 18.364 37.242 21.608 1.00 58.84 194 SER A O 1
ATOM 1524 N N . PRO A 1 195 ? 19.921 38.820 21.191 1.00 49.00 195 PRO A N 1
ATOM 1525 C CA . PRO A 1 195 ? 20.669 38.540 22.402 1.00 49.00 195 PRO A CA 1
ATOM 1526 C C . PRO A 1 195 ? 19.789 38.825 23.622 1.00 49.00 195 PRO A C 1
ATOM 1528 O O . PRO A 1 195 ? 19.268 39.926 23.802 1.00 49.00 195 PRO A O 1
ATOM 1531 N N . SER A 1 196 ? 19.617 37.795 24.449 1.00 48.66 196 SER A N 1
ATOM 1532 C CA . SER A 1 196 ? 19.017 37.883 25.775 1.00 48.66 196 SER A CA 1
ATOM 1533 C C . SER A 1 196 ? 19.816 38.877 26.618 1.00 48.66 196 SER A C 1
ATOM 1535 O O . SER A 1 196 ? 20.958 38.601 26.984 1.00 48.66 196 SER A O 1
ATOM 1537 N N . ASN A 1 197 ? 19.219 40.023 26.945 1.00 47.50 197 ASN A N 1
ATOM 1538 C CA . ASN A 1 197 ? 19.759 40.934 27.950 1.00 47.50 197 ASN A CA 1
ATOM 1539 C C . ASN A 1 197 ? 19.643 40.278 29.332 1.00 47.50 197 ASN A C 1
ATOM 1541 O O . ASN A 1 197 ? 18.596 40.351 29.975 1.00 47.50 197 ASN A O 1
ATOM 1545 N N . SER A 1 198 ? 20.725 39.650 29.791 1.00 44.72 198 SER A N 1
ATOM 1546 C CA . SER A 1 198 ? 20.907 39.320 31.204 1.00 44.72 198 SER A CA 1
ATOM 1547 C C . SER A 1 198 ? 21.126 40.609 32.000 1.00 44.72 198 SER A C 1
ATOM 1549 O O . SER A 1 198 ? 22.047 41.373 31.709 1.00 44.72 198 SER A O 1
ATOM 1551 N N . LYS A 1 199 ? 20.260 40.842 32.987 1.00 43.53 199 LYS A N 1
ATOM 1552 C CA . LYS A 1 199 ? 20.550 41.680 34.155 1.00 43.53 199 LYS A CA 1
ATOM 1553 C C . LYS A 1 199 ? 21.020 40.792 35.294 1.00 43.53 199 LYS A C 1
ATOM 1555 O O . LYS A 1 199 ? 20.496 39.659 35.378 1.00 43.53 199 LYS A O 1
#

Radius of gyration: 20.81 Å; Cα contacts (8 Å, |Δi|>4): 286; chains: 1; bounding box: 45×66×49 Å